Protein AF-0000000081273847 (afdb_homodimer)

pLDDT: mean 93.39, std 6.68, range [54.5, 98.75]

Nearest PDB structures (foldseek):
  1np6-assembly1_B  TM=8.635E-01  e=1.707E-15  Escherichia coli
  1xjc-assembly1_A  TM=8.299E-01  e=1.969E-10  Geobacillus stearothermophilus
  4nkr-assembly2_E  TM=8.227E-01  e=6.991E-10  Bacillus spizizenii str. W23
  4oyh-assembly2_E  TM=8.429E-01  e=3.629E-09  Bacillus spizizenii str. W23
  3uxm-assembly5_B-2  TM=4.288E-01  e=1.229E-03  Pseudomonas aeruginosa PAO1

Secondary structure (DSSP, 8-state):
--EEEEEEE-TTSSHHHHHHHHHHHHHHTT--EEEEEE-SS----SPTTSHHHHHHHTT-SEEEEE-SSEEEEEEE--TT-PPPHHHHHTTSPTT--EEEEE--TTS-S-EEEEE-GGG-PPPSTTTSS-EEEEEES-HHHHTTTSPTT-EEEETT-HHHHHHHHHHHHT-----/--EEEEEEE-TTSSHHHHHHHHHHHHHHTT--EEEEEE-SS----SPTTSHHHHHHHTT-SEEEEE-SSEEEEEEE--TT-PPPHHHHHTTSPTT--EEEEE--TTS-S-EEEEE-GGG-PPPSTTTSS-EEEEEES-HHHHTTTSPTT-EEEETT-HHHHHHHHHHHHT-----

Solvent-accessible surface area (backbone atoms only — not comparable to full-atom values): 19236 Å² total; per-residue (Å²): 130,62,32,67,42,31,43,39,64,58,90,87,48,47,54,67,60,52,49,27,52,44,38,33,53,42,37,73,58,72,42,41,33,28,37,36,37,48,39,88,55,77,79,74,66,67,53,89,82,38,70,69,36,44,36,42,73,32,55,29,40,30,39,35,43,34,29,45,44,39,36,36,38,40,37,59,36,59,80,89,50,61,81,49,69,71,60,56,60,69,70,54,66,92,70,47,43,33,36,42,31,36,47,67,63,77,43,67,60,49,20,34,30,30,45,45,73,90,74,71,59,80,79,56,65,90,78,35,53,30,56,48,30,37,30,15,84,50,42,78,72,42,64,76,69,51,62,91,87,45,43,73,31,51,53,87,37,58,67,58,52,45,52,48,52,30,64,73,60,64,51,74,81,65,130,130,63,32,68,42,31,43,39,64,57,90,89,48,47,53,67,60,51,50,27,52,46,39,33,54,41,38,73,56,72,41,42,32,30,38,36,37,48,38,88,56,76,80,75,66,66,52,88,82,37,69,70,37,44,36,42,73,32,54,29,38,30,40,33,43,34,30,43,43,36,36,37,39,38,36,59,35,59,78,90,50,60,80,50,68,72,60,56,60,69,69,53,65,91,71,46,43,34,36,42,32,35,48,68,63,78,42,66,61,48,21,34,32,29,46,45,73,89,74,72,60,80,79,57,66,89,78,35,53,31,57,49,30,36,30,16,85,51,42,78,69,43,63,78,69,51,62,90,87,47,45,72,33,51,54,86,38,58,66,58,52,45,51,48,52,30,64,73,59,64,48,74,82,66,131

InterPro domains:
  IPR004435 Molybdopterin-guanine dinucleotide biosynthesis protein B (MobB) domain [PF03205] (4-137)
  IPR004435 Molybdopterin-guanine dinucleotide biosynthesis protein B (MobB) domain [TIGR00176] (4-166)
  IPR027417 P-loop containing nucleoside triphosphate hydrolase [G3DSA:3.40.50.300] (1-170)
  IPR027417 P-loop containing nucleoside triphosphate hydrolase [SSF52540] (4-163)
  IPR052539 Molybdopterin-guanine dinucleotide biosynthesis adapter [PTHR40072] (3-166)

Foldseek 3Di:
DAFEEEEEEDPPLCRVVLVVLLCVVCVVLVAAEAEAEDDPDDDDPDDPPDPQNVCVVVPDQWDWDDDPVDIDIDGDDDPVDDDDPVRVVVPDDDRHRYYYYYDPQADAAAYEYRDEVVVVDDGCPVPHHRHQEYAYCCQVVCVVVDDPRRHYHHNVCSVVVNVVSCVVRVPDRRD/DAFEEEEEEDPPLCRVVLVVLLCVVCVVQVAAEAEAEDDPDDDDPDDPPDPQNVCVVVPDQWDWDDDPVDIDIDGDDDPVDDDDPVRVVVPDDDRHRYYYYYDPQADAAAYEYRDEVVVVDDGCPVPHHRHQEYAYCCQVVCVVVDDPRRHYHHNVCSVVVNVVSCVVRVPDRRD

Structure (mmCIF, N/CA/C/O backbone):
data_AF-0000000081273847-model_v1
#
loop_
_entity.id
_entity.type
_entity.pdbx_description
1 polymer 'Bifunctional molybdopterin-guanine dinucleotide biosynthesis adaptor protein MobB/molybdopterin molybdotransferase MoeA'
#
loop_
_atom_site.group_PDB
_atom_site.id
_atom_site.type_symbol
_atom_site.label_atom_id
_atom_site.label_alt_id
_atom_site.label_comp_id
_atom_site.label_asym_id
_atom_site.label_entity_id
_atom_site.label_seq_id
_atom_site.pdbx_PDB_ins_code
_atom_site.Cartn_x
_atom_site.Cartn_y
_atom_site.Cartn_z
_atom_site.occupancy
_atom_site.B_iso_or_equiv
_atom_site.auth_seq_id
_atom_site.auth_comp_id
_atom_site.auth_asym_id
_atom_site.auth_atom_id
_atom_site.pdbx_PDB_model_num
ATOM 1 N N . MET A 1 1 ? -8.477 19.109 -9.211 1 74.69 1 MET A N 1
ATOM 2 C CA . MET A 1 1 ? -7.07 19.078 -8.812 1 74.69 1 MET A CA 1
ATOM 3 C C . MET A 1 1 ? -6.934 18.766 -7.328 1 74.69 1 MET A C 1
ATOM 5 O O . MET A 1 1 ? -7.707 19.266 -6.508 1 74.69 1 MET A O 1
ATOM 9 N N . THR A 1 2 ? -6.152 17.734 -6.883 1 90.81 2 THR A N 1
ATOM 10 C CA . THR A 1 2 ? -5.988 17.297 -5.5 1 90.81 2 THR A CA 1
ATOM 11 C C . THR A 1 2 ? -5.16 18.297 -4.707 1 90.81 2 THR A C 1
ATOM 13 O O . THR A 1 2 ? -4.078 18.703 -5.145 1 90.81 2 THR A O 1
ATOM 16 N N . ALA A 1 3 ? -5.758 18.891 -3.711 1 95 3 ALA A N 1
ATOM 17 C CA . ALA A 1 3 ? -5.043 19.828 -2.859 1 95 3 ALA A CA 1
ATOM 18 C C . ALA A 1 3 ? -4.023 19.109 -1.98 1 95 3 ALA A C 1
ATOM 20 O O . ALA A 1 3 ? -4.266 18 -1.522 1 95 3 ALA A O 1
ATOM 21 N N . VAL A 1 4 ? -2.861 19.797 -1.768 1 96.56 4 VAL A N 1
ATOM 22 C CA . VAL A 1 4 ? -1.832 19.234 -0.901 1 96.56 4 VAL A CA 1
ATOM 23 C C . VAL A 1 4 ? -1.517 20.203 0.23 1 96.56 4 VAL A C 1
ATOM 25 O O . VAL A 1 4 ? -1.29 21.391 -0.013 1 96.56 4 VAL A O 1
ATOM 28 N N . VAL A 1 5 ? -1.551 19.734 1.415 1 97.19 5 VAL A N 1
ATOM 29 C CA . VAL A 1 5 ? -1.174 20.547 2.572 1 97.19 5 VAL A CA 1
ATOM 30 C C . VAL A 1 5 ? -0.244 19.734 3.479 1 97.19 5 VAL A C 1
ATOM 32 O O . VAL A 1 5 ? -0.488 18.562 3.74 1 97.19 5 VAL A O 1
ATOM 35 N N . GLY A 1 6 ? 0.769 20.344 3.908 1 97.69 6 GLY A N 1
ATOM 36 C CA . GLY A 1 6 ? 1.726 19.703 4.789 1 97.69 6 GLY A CA 1
ATOM 37 C C . GLY A 1 6 ? 1.521 20.047 6.25 1 97.69 6 GLY A C 1
ATOM 38 O O . GLY A 1 6 ? 1.015 21.125 6.574 1 97.69 6 GLY A O 1
ATOM 39 N N . VAL A 1 7 ? 1.852 19.156 7.125 1 98.19 7 VAL A N 1
ATOM 40 C CA . VAL A 1 7 ? 1.992 19.375 8.562 1 98.19 7 VAL A CA 1
ATOM 41 C C . VAL A 1 7 ? 3.404 19 9.008 1 98.19 7 VAL A C 1
ATOM 43 O O . VAL A 1 7 ? 3.883 17.906 8.727 1 98.19 7 VAL A O 1
ATOM 46 N N . THR A 1 8 ? 4.082 19.891 9.609 1 97.56 8 THR A N 1
ATOM 47 C CA . THR A 1 8 ? 5.445 19.672 10.078 1 97.56 8 THR A CA 1
ATOM 48 C C . THR A 1 8 ? 5.594 20.078 11.539 1 97.56 8 THR A C 1
ATOM 50 O O . THR A 1 8 ? 4.652 20.609 12.141 1 97.56 8 THR A O 1
ATOM 53 N N . GLY A 1 9 ? 6.727 19.766 12.094 1 96.94 9 GLY A N 1
ATOM 54 C CA . GLY A 1 9 ? 6.996 20.031 13.5 1 96.94 9 GLY A CA 1
ATOM 55 C C . GLY A 1 9 ? 7.926 19.016 14.125 1 96.94 9 GLY A C 1
ATOM 56 O O . GLY A 1 9 ? 8.312 18.031 13.484 1 96.94 9 GLY A O 1
ATOM 57 N N . THR A 1 10 ? 8.297 19.25 15.352 1 95 10 THR A N 1
ATOM 58 C CA . THR A 1 10 ? 9.211 18.359 16.047 1 95 10 THR A CA 1
ATOM 59 C C . THR A 1 10 ? 8.453 17.219 16.719 1 95 10 THR A C 1
ATOM 61 O O . THR A 1 10 ? 7.227 17.281 16.844 1 95 10 THR A O 1
ATOM 64 N N . SER A 1 11 ? 9.219 16.172 17.031 1 92.75 11 SER A N 1
ATOM 65 C CA . SER A 1 11 ? 8.625 15.008 17.688 1 92.75 11 SER A CA 1
ATOM 66 C C . SER A 1 11 ? 7.855 15.414 18.938 1 92.75 11 SER A C 1
ATOM 68 O O . SER A 1 11 ? 8.32 16.25 19.719 1 92.75 11 SER A O 1
ATOM 70 N N . GLY A 1 12 ? 6.707 14.898 19.062 1 93.94 12 GLY A N 1
ATOM 71 C CA . GLY A 1 12 ? 5.934 15.125 20.281 1 93.94 12 GLY A CA 1
ATOM 72 C C . GLY A 1 12 ? 5.121 16.406 20.234 1 93.94 12 GLY A C 1
ATOM 73 O O . GLY A 1 12 ? 4.422 16.734 21.188 1 93.94 12 GLY A O 1
ATOM 74 N N . SER A 1 13 ? 5.203 17.141 19.203 1 96.88 13 SER A N 1
ATOM 75 C CA . SER A 1 13 ? 4.551 18.438 19.125 1 96.88 13 SER A CA 1
ATOM 76 C C . SER A 1 13 ? 3.045 18.297 18.922 1 96.88 13 SER A C 1
ATOM 78 O O . SER A 1 13 ? 2.291 19.25 19.109 1 96.88 13 SER A O 1
ATOM 80 N N . GLY A 1 14 ? 2.619 17.109 18.5 1 96.31 14 GLY A N 1
ATOM 81 C CA . GLY A 1 14 ? 1.194 16.891 18.297 1 96.31 14 GLY A CA 1
ATOM 82 C C . GLY A 1 14 ? 0.788 16.859 16.844 1 96.31 14 GLY A C 1
ATOM 83 O O . GLY A 1 14 ? -0.381 17.078 16.516 1 96.31 14 GLY A O 1
ATOM 84 N N . LYS A 1 15 ? 1.693 16.625 15.914 1 97.5 15 LYS A N 1
ATOM 85 C CA . LYS A 1 15 ? 1.43 16.609 14.477 1 97.5 15 LYS A CA 1
ATOM 86 C C . LYS A 1 15 ? 0.363 15.578 14.125 1 97.5 15 LYS A C 1
ATOM 88 O O . LYS A 1 15 ? -0.634 15.898 13.477 1 97.5 15 LYS A O 1
ATOM 93 N N . THR A 1 16 ? 0.594 14.383 14.586 1 96.38 16 THR A N 1
ATOM 94 C CA . THR A 1 16 ? -0.313 13.289 14.25 1 96.38 16 THR A CA 1
ATOM 95 C C . THR A 1 16 ? -1.722 13.578 14.758 1 96.38 16 THR A C 1
ATOM 97 O O . THR A 1 16 ? -2.705 13.328 14.062 1 96.38 16 THR A O 1
ATOM 100 N N . THR A 1 17 ? -1.795 14.133 15.977 1 97.44 17 THR A N 1
ATOM 101 C CA . THR A 1 17 ? -3.094 14.5 16.531 1 97.44 17 THR A CA 1
ATOM 102 C C . THR A 1 17 ? -3.795 15.516 15.633 1 97.44 17 THR A C 1
ATOM 104 O O . THR A 1 17 ? -4.98 15.367 15.328 1 97.44 17 THR A O 1
ATOM 107 N N . LEU A 1 18 ? -3.088 16.516 15.266 1 98.62 18 LEU A N 1
ATOM 108 C CA . LEU A 1 18 ? -3.676 17.531 14.398 1 98.62 18 LEU A CA 1
ATOM 109 C C . LEU A 1 18 ? -4.109 16.922 13.07 1 98.62 18 LEU A C 1
ATOM 111 O O . LEU A 1 18 ? -5.195 17.219 12.57 1 98.62 18 LEU A O 1
ATOM 115 N N . ILE A 1 19 ? -3.271 16.062 12.484 1 98.56 19 ILE A N 1
ATOM 116 C CA . ILE A 1 19 ? -3.562 15.43 11.203 1 98.56 19 ILE A CA 1
ATOM 117 C C . ILE A 1 19 ? -4.844 14.602 11.312 1 98.56 19 ILE A C 1
ATOM 119 O O . ILE A 1 19 ? -5.73 14.703 10.461 1 98.56 19 ILE A O 1
ATOM 123 N N . GLU A 1 20 ? -4.969 13.859 12.344 1 98.25 20 GLU A N 1
ATOM 124 C CA . GLU A 1 20 ? -6.176 13.078 12.586 1 98.25 20 GLU A CA 1
ATOM 125 C C . GLU A 1 20 ? -7.414 13.969 12.633 1 98.25 20 GLU A C 1
ATOM 127 O O . GLU A 1 20 ? -8.438 13.641 12.039 1 98.25 20 GLU A O 1
ATOM 132 N N . GLN A 1 21 ? -7.273 14.969 13.344 1 98.69 21 GLN A N 1
ATOM 133 C CA . GLN A 1 21 ? -8.398 15.883 13.508 1 98.69 21 GLN A CA 1
ATOM 134 C C . GLN A 1 21 ? -8.766 16.547 12.188 1 98.69 21 GLN A C 1
ATOM 136 O O . GLN A 1 21 ? -9.945 16.703 11.875 1 98.69 21 GLN A O 1
ATOM 141 N N . LEU A 1 22 ? -7.793 16.938 11.445 1 98.62 22 LEU A N 1
ATOM 142 C CA . LEU A 1 22 ? -8.039 17.547 10.148 1 98.62 22 LEU A CA 1
ATOM 143 C C . LEU A 1 22 ? -8.711 16.562 9.195 1 98.62 22 LEU A C 1
ATOM 145 O O . LEU A 1 22 ? -9.641 16.906 8.477 1 98.62 22 LEU A O 1
ATOM 149 N N . ILE A 1 23 ? -8.211 15.305 9.18 1 98.62 23 ILE A N 1
ATOM 150 C CA . ILE A 1 23 ? -8.836 14.273 8.352 1 98.62 23 ILE A CA 1
ATOM 151 C C . ILE A 1 23 ? -10.32 14.18 8.68 1 98.62 23 ILE A C 1
ATOM 153 O O . ILE A 1 23 ? -11.164 14.203 7.777 1 98.62 23 ILE A O 1
ATOM 157 N N . ALA A 1 24 ? -10.602 14.141 9.945 1 98.44 24 ALA A N 1
ATOM 158 C CA . ALA A 1 24 ? -11.992 14.016 10.383 1 98.44 24 ALA A CA 1
ATOM 159 C C . ALA A 1 24 ? -12.836 15.18 9.875 1 98.44 24 ALA A C 1
ATOM 161 O O . ALA A 1 24 ? -13.984 15 9.461 1 98.44 24 ALA A O 1
ATOM 162 N N . CYS A 1 25 ? -12.32 16.359 9.953 1 98.25 25 CYS A N 1
ATOM 163 C CA . CYS A 1 25 ? -13.023 17.531 9.469 1 98.25 25 CYS A CA 1
ATOM 164 C C . CYS A 1 25 ? -13.32 17.422 7.98 1 98.25 25 CYS A C 1
ATOM 166 O O . CYS A 1 25 ? -14.453 17.641 7.551 1 98.25 25 CYS A O 1
ATOM 168 N N . PHE A 1 26 ? -12.305 17.062 7.188 1 97.75 26 PHE A N 1
ATOM 169 C CA . PHE A 1 26 ? -12.477 16.922 5.746 1 97.75 26 PHE A CA 1
ATOM 170 C C . PHE A 1 26 ? -13.523 15.852 5.426 1 97.75 26 PHE A C 1
ATOM 172 O O . PHE A 1 26 ? -14.383 16.062 4.562 1 97.75 26 PHE A O 1
ATOM 179 N N . VAL A 1 27 ? -13.414 14.742 6.113 1 97.44 27 VAL A N 1
ATOM 180 C CA . VAL A 1 27 ? -14.336 13.641 5.883 1 97.44 27 VAL A CA 1
ATOM 181 C C . VAL A 1 27 ? -15.758 14.07 6.23 1 97.44 27 VAL A C 1
ATOM 183 O O . VAL A 1 27 ? -16.703 13.781 5.484 1 97.44 27 VAL A O 1
ATOM 186 N N . ARG A 1 28 ? -15.875 14.75 7.359 1 96.88 28 ARG A N 1
ATOM 187 C CA . ARG A 1 28 ? -17.172 15.281 7.766 1 96.88 28 ARG A CA 1
ATOM 188 C C . ARG A 1 28 ? -17.781 16.156 6.668 1 96.88 28 ARG A C 1
ATOM 190 O O . ARG A 1 28 ? -19 16.141 6.449 1 96.88 28 ARG A O 1
ATOM 197 N N . ASP A 1 29 ? -17 16.812 6.004 1 96.06 29 ASP A N 1
ATOM 198 C CA . ASP A 1 29 ? -17.438 17.734 4.953 1 96.06 29 ASP A CA 1
ATOM 199 C C . ASP A 1 29 ? -17.562 17 3.615 1 96.06 29 ASP A C 1
ATOM 201 O O . ASP A 1 29 ? -17.672 17.641 2.564 1 96.06 29 ASP A O 1
ATOM 205 N N . GLY A 1 30 ? -17.406 15.695 3.557 1 95.12 30 GLY A N 1
ATOM 206 C CA . GLY A 1 30 ? -17.672 14.867 2.387 1 95.12 30 GLY A CA 1
ATOM 207 C C . GLY A 1 30 ? -16.484 14.758 1.453 1 95.12 30 GLY A C 1
ATOM 208 O O . GLY A 1 30 ? -16.641 14.469 0.266 1 95.12 30 GLY A O 1
ATOM 209 N N . ARG A 1 31 ? -15.312 15.086 1.998 1 96.12 31 ARG A N 1
ATOM 210 C CA . ARG A 1 31 ? -14.125 15.047 1.155 1 96.12 31 ARG A CA 1
ATOM 211 C C . ARG A 1 31 ? -13.383 13.719 1.316 1 96.12 31 ARG A C 1
ATOM 213 O O . ARG A 1 31 ? -13.344 13.156 2.41 1 96.12 31 ARG A O 1
ATOM 220 N N . ARG A 1 32 ? -12.852 13.258 0.223 1 96.38 32 ARG A N 1
ATOM 221 C CA . ARG A 1 32 ? -11.992 12.086 0.249 1 96.38 32 ARG A CA 1
ATOM 222 C C . ARG A 1 32 ? -10.547 12.469 0.527 1 96.38 32 ARG A C 1
ATOM 224 O O . ARG A 1 32 ? -9.945 13.234 -0.232 1 96.38 32 ARG A O 1
ATOM 231 N N . VAL A 1 33 ? -9.945 11.93 1.581 1 98.12 33 VAL A N 1
ATOM 232 C CA . VAL A 1 33 ? -8.664 12.406 2.096 1 98.12 33 VAL A CA 1
ATOM 233 C C . VAL A 1 33 ? -7.625 11.289 1.991 1 98.12 33 VAL A C 1
ATOM 235 O O . VAL A 1 33 ? -7.918 10.133 2.291 1 98.12 33 VAL A O 1
ATOM 238 N N . ALA A 1 34 ? -6.457 11.609 1.549 1 98.69 34 ALA A N 1
ATOM 239 C CA . ALA A 1 34 ? -5.27 10.773 1.707 1 98.69 34 ALA A CA 1
ATOM 240 C C . ALA A 1 34 ? -4.281 11.406 2.684 1 98.69 34 ALA A C 1
ATOM 242 O O . ALA A 1 34 ? -4.203 12.633 2.791 1 98.69 34 ALA A O 1
ATOM 243 N N . ALA A 1 35 ? -3.6 10.594 3.389 1 98.56 35 ALA A N 1
ATOM 244 C CA . ALA A 1 35 ? -2.521 11.039 4.266 1 98.56 35 ALA A CA 1
ATOM 245 C C . ALA A 1 35 ? -1.2 10.367 3.898 1 98.56 35 ALA A C 1
ATOM 247 O O . ALA A 1 35 ? -1.165 9.172 3.596 1 98.56 35 ALA A O 1
ATOM 248 N N . VAL A 1 36 ? -0.163 11.125 3.881 1 97.81 36 VAL A N 1
ATOM 249 C CA . VAL A 1 36 ? 1.18 10.641 3.576 1 97.81 36 VAL A CA 1
ATOM 250 C C . VAL A 1 36 ? 2.115 10.938 4.746 1 97.81 36 VAL A C 1
ATOM 252 O O . VAL A 1 36 ? 2.125 12.055 5.273 1 97.81 36 VAL A O 1
ATOM 255 N N . LYS A 1 37 ? 2.797 9.977 5.164 1 96.56 37 LYS A N 1
ATOM 256 C CA . LYS A 1 37 ? 3.84 10.195 6.164 1 96.56 37 LYS A CA 1
ATOM 257 C C . LYS A 1 37 ? 5.195 9.711 5.656 1 96.56 37 LYS A C 1
ATOM 259 O O . LYS A 1 37 ? 5.367 8.523 5.375 1 96.56 37 LYS A O 1
ATOM 264 N N . HIS A 1 38 ? 6.023 10.586 5.531 1 94.94 38 HIS A N 1
ATOM 265 C CA . HIS A 1 38 ? 7.41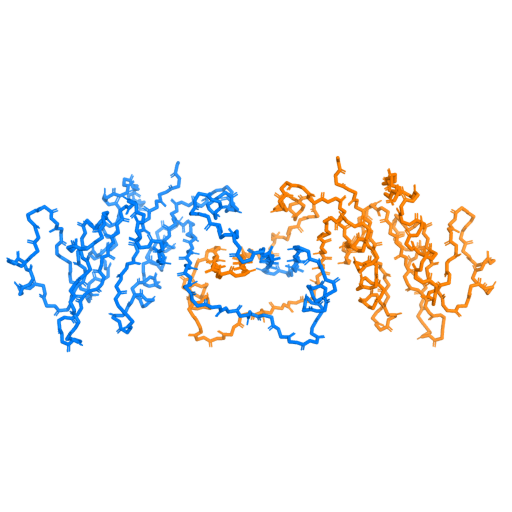4 10.281 5.219 1 94.94 38 HIS A CA 1
ATOM 266 C C . HIS A 1 38 ? 8.258 10.211 6.488 1 94.94 38 HIS A C 1
ATOM 268 O O . HIS A 1 38 ? 8.391 11.203 7.207 1 94.94 38 HIS A O 1
ATOM 274 N N . ALA A 1 39 ? 8.805 9 6.719 1 88.12 39 ALA A N 1
ATOM 275 C CA . ALA A 1 39 ? 9.617 8.789 7.91 1 88.12 39 ALA A CA 1
ATOM 276 C C . ALA A 1 39 ? 11.086 8.609 7.539 1 88.12 39 ALA A C 1
ATOM 278 O O . ALA A 1 39 ? 11.414 7.879 6.602 1 88.12 39 ALA A O 1
ATOM 279 N N . HIS A 1 40 ? 11.914 9.367 8.172 1 79.56 40 HIS A N 1
ATOM 280 C CA . HIS A 1 40 ? 13.344 9.242 7.93 1 79.56 40 HIS A CA 1
ATOM 281 C C . HIS A 1 40 ? 13.883 7.926 8.477 1 79.56 40 HIS A C 1
ATOM 283 O O . HIS A 1 40 ? 14.898 7.41 7.988 1 79.56 40 HIS A O 1
ATOM 289 N N . HIS A 1 41 ? 13.094 7.441 9.438 1 79.31 41 HIS A N 1
ATOM 290 C CA . HIS A 1 41 ? 13.523 6.164 9.992 1 79.31 41 HIS A CA 1
ATOM 291 C C . HIS A 1 41 ? 12.797 5.004 9.328 1 79.31 41 HIS A C 1
ATOM 293 O O . HIS A 1 41 ? 11.734 5.188 8.727 1 79.31 41 HIS A O 1
ATOM 299 N N . GLY A 1 42 ? 13.383 3.871 9.289 1 76.94 42 GLY A N 1
ATOM 300 C CA . GLY A 1 42 ? 12.797 2.68 8.695 1 76.94 42 GLY A CA 1
ATOM 301 C C . GLY A 1 42 ? 11.602 2.16 9.469 1 76.94 42 GLY A C 1
ATOM 302 O O . GLY A 1 42 ? 11.406 2.502 10.633 1 76.94 42 GLY A O 1
ATOM 303 N N . PHE A 1 43 ? 10.656 1.526 8.836 1 81.62 43 PHE A N 1
ATOM 304 C CA . PHE A 1 43 ? 9.508 0.849 9.414 1 81.62 43 PHE A CA 1
ATOM 305 C C . PHE A 1 43 ? 9.195 -0.438 8.656 1 81.62 43 PHE A C 1
ATOM 307 O O . PHE A 1 43 ? 9.711 -0.659 7.559 1 81.62 43 PHE A O 1
ATOM 314 N N . ASP A 1 44 ? 8.547 -1.374 9.414 1 84.06 44 ASP A N 1
ATOM 315 C CA . ASP A 1 44 ? 7.98 -2.547 8.758 1 84.06 44 ASP A CA 1
ATOM 316 C C . ASP A 1 44 ? 6.605 -2.887 9.32 1 84.06 44 ASP A C 1
ATOM 318 O O . ASP A 1 44 ? 6.477 -3.195 10.508 1 84.06 44 ASP A O 1
ATOM 322 N N . LEU A 1 45 ? 5.602 -2.791 8.477 1 86.44 45 LEU A N 1
ATOM 323 C CA . LEU A 1 45 ? 4.238 -3.086 8.898 1 86.44 45 LEU A CA 1
ATOM 324 C C . LEU A 1 45 ? 3.971 -4.586 8.867 1 86.44 45 LEU A C 1
ATOM 326 O O . LEU A 1 45 ? 3.004 -5.062 9.461 1 86.44 45 LEU A O 1
ATOM 330 N N . ASP A 1 46 ? 4.801 -5.242 8.148 1 86.5 46 ASP A N 1
ATOM 331 C CA . ASP A 1 46 ? 4.598 -6.676 7.945 1 86.5 46 ASP A CA 1
ATOM 332 C C . ASP A 1 46 ? 5.184 -7.484 9.102 1 86.5 46 ASP A C 1
ATOM 334 O O . ASP A 1 46 ? 6.066 -7.004 9.82 1 86.5 46 ASP A O 1
ATOM 338 N N . THR A 1 47 ? 4.594 -8.594 9.352 1 84.75 47 THR A N 1
ATOM 339 C CA . THR A 1 47 ? 5.047 -9.523 10.383 1 84.75 47 THR A CA 1
ATOM 340 C C . THR A 1 47 ? 5.793 -10.695 9.766 1 84.75 47 THR A C 1
ATOM 342 O O . THR A 1 47 ? 5.285 -11.352 8.852 1 84.75 47 THR A O 1
ATOM 345 N N . PRO A 1 48 ? 6.957 -11.016 10.305 1 84.81 48 PRO A N 1
ATOM 346 C CA . PRO A 1 48 ? 7.703 -12.164 9.781 1 84.81 48 PRO A CA 1
ATOM 347 C C . PRO A 1 48 ? 6.883 -13.453 9.789 1 84.81 48 PRO A C 1
ATOM 349 O O . PRO A 1 48 ? 6.164 -13.727 10.758 1 84.81 48 PRO A O 1
ATOM 352 N N . GLY A 1 49 ? 6.969 -14.195 8.688 1 84.31 49 GLY A N 1
ATOM 353 C CA . GLY A 1 49 ? 6.281 -15.477 8.602 1 84.31 49 GLY A CA 1
ATOM 354 C C . GLY A 1 49 ? 4.957 -15.398 7.863 1 84.31 49 GLY A C 1
ATOM 355 O O . GLY A 1 49 ? 4.441 -16.406 7.391 1 84.31 49 GLY A O 1
ATOM 356 N N . LYS A 1 50 ? 4.375 -14.211 7.77 1 89.06 50 LYS A N 1
ATOM 357 C CA . LYS A 1 50 ? 3.145 -14.047 7 1 89.06 50 LYS A CA 1
ATOM 358 C C . LYS A 1 50 ? 3.418 -14.141 5.5 1 89.06 50 LYS A C 1
ATOM 360 O O . LYS A 1 50 ? 4.566 -14.031 5.066 1 89.06 50 LYS A O 1
ATOM 365 N N . ASP A 1 51 ? 2.436 -14.398 4.77 1 92.38 51 ASP A N 1
ATOM 366 C CA . ASP A 1 51 ? 2.582 -14.602 3.332 1 92.38 51 ASP A CA 1
ATOM 367 C C . ASP A 1 51 ? 3.256 -13.398 2.674 1 92.3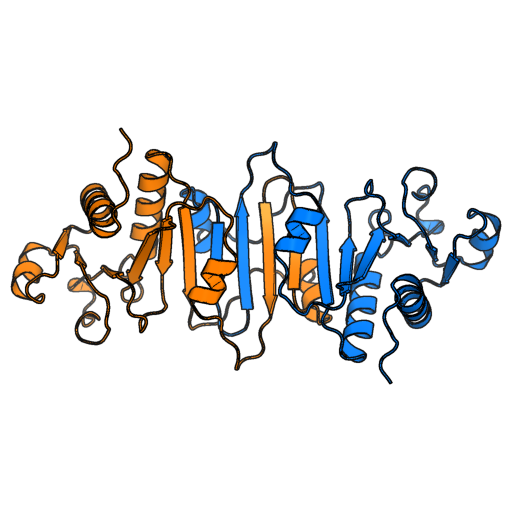8 51 ASP A C 1
ATOM 369 O O . ASP A 1 51 ? 4.199 -13.555 1.899 1 92.38 51 ASP A O 1
ATOM 373 N N . SER A 1 52 ? 2.773 -12.18 3.037 1 94.5 52 SER A N 1
ATOM 374 C CA . SER A 1 52 ? 3.33 -10.977 2.432 1 94.5 52 SER A CA 1
ATOM 375 C C . SER A 1 52 ? 4.809 -10.82 2.766 1 94.5 52 SER A C 1
ATOM 377 O O . SER A 1 52 ? 5.613 -10.453 1.905 1 94.5 52 SER A O 1
ATOM 379 N N . TYR A 1 53 ? 5.176 -11.141 3.988 1 94.25 53 TYR A N 1
ATOM 380 C CA . TYR A 1 53 ? 6.574 -11.078 4.398 1 94.25 53 TYR A CA 1
ATOM 381 C C . TYR A 1 53 ? 7.418 -12.062 3.598 1 94.25 53 TYR A C 1
ATOM 383 O O . TYR A 1 53 ? 8.484 -11.711 3.094 1 94.25 53 TYR A O 1
ATOM 391 N N . ARG A 1 54 ? 6.941 -13.234 3.49 1 95.88 54 ARG A N 1
ATOM 392 C CA . ARG A 1 54 ? 7.656 -14.289 2.775 1 95.88 54 ARG A CA 1
ATOM 393 C C . ARG A 1 54 ? 7.859 -13.914 1.311 1 95.88 54 ARG A C 1
ATOM 395 O O . ARG A 1 54 ? 8.93 -14.141 0.75 1 95.88 54 ARG A O 1
ATOM 402 N N . MET A 1 55 ? 6.875 -13.344 0.736 1 97.44 55 MET A N 1
ATOM 403 C CA . MET A 1 55 ? 6.945 -12.945 -0.668 1 97.44 55 MET A CA 1
ATOM 404 C C . MET A 1 55 ? 7.969 -11.836 -0.868 1 97.44 55 MET A C 1
ATOM 406 O O . MET A 1 55 ? 8.734 -11.859 -1.83 1 97.44 55 MET A O 1
ATOM 410 N N . ARG A 1 56 ? 8.008 -10.906 0.051 1 96.19 56 ARG A N 1
ATOM 411 C CA . ARG A 1 56 ? 8.992 -9.836 0 1 96.19 56 ARG A CA 1
ATOM 412 C C . ARG A 1 56 ? 10.406 -10.375 0.218 1 96.19 56 ARG A C 1
ATOM 414 O O . ARG A 1 56 ? 11.336 -10 -0.5 1 96.19 56 ARG A O 1
ATOM 421 N N . ALA A 1 57 ? 10.508 -11.25 1.176 1 95.62 57 ALA A N 1
ATOM 422 C CA . ALA A 1 57 ? 11.805 -11.836 1.515 1 95.62 57 ALA A CA 1
ATOM 423 C C . ALA A 1 57 ? 12.359 -12.648 0.348 1 95.62 57 ALA A C 1
ATOM 425 O O . ALA A 1 57 ? 13.578 -12.727 0.166 1 95.62 57 ALA A O 1
ATOM 426 N N . ALA A 1 58 ? 11.453 -13.227 -0.406 1 97.38 58 ALA A N 1
ATOM 427 C CA . ALA A 1 58 ? 11.852 -14.016 -1.566 1 97.38 58 ALA A CA 1
ATOM 428 C C . ALA A 1 58 ? 12.352 -13.117 -2.693 1 97.38 58 ALA A C 1
ATOM 430 O O . ALA A 1 58 ? 12.883 -13.609 -3.697 1 97.38 58 ALA A O 1
ATOM 431 N N . GLY A 1 59 ? 12.156 -11.805 -2.566 1 97.06 59 GLY A N 1
ATOM 432 C CA . GLY A 1 59 ? 12.688 -10.859 -3.535 1 97.06 59 GLY A CA 1
ATOM 433 C C . GLY A 1 59 ? 11.602 -10.133 -4.312 1 97.06 59 GLY A C 1
ATOM 434 O O . GLY A 1 59 ? 11.898 -9.398 -5.258 1 97.06 59 GLY A O 1
ATOM 435 N N . GLY A 1 60 ? 10.352 -10.367 -3.934 1 97.44 60 GLY A N 1
ATOM 436 C CA . GLY A 1 60 ? 9.281 -9.617 -4.582 1 97.44 60 GLY A CA 1
ATOM 437 C C . GLY A 1 60 ? 9.414 -8.117 -4.422 1 97.44 60 GLY A C 1
ATOM 438 O O . GLY A 1 60 ? 9.438 -7.609 -3.299 1 97.44 60 GLY A O 1
ATOM 439 N N . ALA A 1 61 ? 9.453 -7.398 -5.512 1 97.19 61 ALA A N 1
ATOM 440 C CA . ALA A 1 61 ? 9.641 -5.953 -5.492 1 97.19 61 ALA A CA 1
ATOM 441 C C . ALA A 1 61 ? 8.391 -5.238 -4.988 1 97.19 61 ALA A C 1
ATOM 443 O O . ALA A 1 61 ? 8.477 -4.188 -4.352 1 97.19 61 ALA A O 1
ATOM 444 N N . GLU A 1 62 ? 7.242 -5.758 -5.34 1 98.06 62 GLU A N 1
ATOM 445 C CA . GLU A 1 62 ? 5.957 -5.219 -4.906 1 98.06 62 GLU A CA 1
ATOM 446 C C . GLU A 1 62 ? 4.996 -6.336 -4.5 1 98.06 62 GLU A C 1
ATOM 448 O O . GLU A 1 62 ? 4.887 -7.348 -5.199 1 98.06 62 GLU A O 1
ATOM 453 N N . VAL A 1 63 ? 4.402 -6.184 -3.354 1 97.75 63 VAL A N 1
ATOM 454 C CA . VAL A 1 63 ? 3.422 -7.141 -2.85 1 97.75 63 VAL A CA 1
ATOM 455 C C . VAL A 1 63 ? 2.105 -6.426 -2.553 1 97.75 63 VAL A C 1
ATOM 457 O O . VAL A 1 63 ? 2.09 -5.395 -1.881 1 97.75 63 VAL A O 1
ATOM 460 N N . VAL A 1 64 ? 1.047 -6.945 -3.09 1 97.5 64 VAL A N 1
ATOM 461 C CA . VAL A 1 64 ? -0.271 -6.359 -2.877 1 97.5 64 VAL A CA 1
ATOM 462 C C . VAL A 1 64 ? -1.185 -7.371 -2.189 1 97.5 64 VAL A C 1
ATOM 464 O O . VAL A 1 64 ? -1.396 -8.469 -2.697 1 97.5 64 VAL A O 1
ATOM 467 N N . LEU A 1 65 ? -1.646 -7.043 -1.065 1 96.06 65 LEU A N 1
ATOM 468 C CA . LEU A 1 65 ? -2.684 -7.801 -0.377 1 96.06 65 LEU A CA 1
ATOM 469 C C . LEU A 1 65 ? -4.051 -7.164 -0.583 1 96.06 65 LEU A C 1
ATOM 471 O O . LEU A 1 65 ? -4.219 -5.961 -0.372 1 96.06 65 LEU A O 1
ATOM 475 N N . VAL A 1 66 ? -4.922 -7.977 -1.053 1 94.94 66 VAL A N 1
ATOM 476 C CA . VAL A 1 66 ? -6.277 -7.496 -1.294 1 94.94 66 VAL A CA 1
ATOM 477 C C . VAL A 1 66 ? -7.258 -8.234 -0.387 1 94.94 66 VAL A C 1
ATOM 479 O O . VAL A 1 66 ? -7.332 -9.469 -0.416 1 94.94 66 VAL A O 1
ATOM 482 N N . GLY A 1 67 ? -7.957 -7.473 0.423 1 91.81 67 GLY A N 1
ATOM 483 C CA . GLY A 1 67 ? -9.023 -8.008 1.252 1 91.81 67 GLY A CA 1
ATOM 484 C C . GLY A 1 67 ? -10.391 -7.445 0.91 1 91.81 67 GLY A C 1
ATOM 485 O O . GLY A 1 67 ? -10.57 -6.84 -0.15 1 91.81 67 GLY A O 1
ATOM 486 N N . ASP A 1 68 ? -11.398 -7.762 1.8 1 86.56 68 ASP A N 1
ATOM 487 C CA . ASP A 1 68 ? -12.773 -7.332 1.558 1 86.56 68 ASP A CA 1
ATOM 488 C C . ASP A 1 68 ? -12.93 -5.828 1.79 1 86.56 68 ASP A C 1
ATOM 490 O O . ASP A 1 68 ? -13.797 -5.188 1.194 1 86.56 68 ASP A O 1
ATOM 494 N N . ARG A 1 69 ? -12.039 -5.219 2.668 1 88.5 69 ARG A N 1
ATOM 495 C CA . ARG A 1 69 ? -12.25 -3.818 3.027 1 88.5 69 ARG A CA 1
ATOM 496 C C . ARG A 1 69 ? -11 -2.986 2.762 1 88.5 69 ARG A C 1
ATOM 498 O O . ARG A 1 69 ? -11.031 -1.762 2.889 1 88.5 69 ARG A O 1
ATOM 505 N N . ARG A 1 70 ? -9.984 -3.766 2.387 1 92.38 70 ARG A N 1
ATOM 506 C CA . ARG A 1 70 ? -8.742 -3.01 2.332 1 92.38 70 ARG A CA 1
ATOM 507 C C . ARG A 1 70 ? -7.77 -3.623 1.327 1 92.38 70 ARG A C 1
ATOM 509 O O . ARG A 1 70 ? -7.77 -4.84 1.119 1 92.38 70 ARG A O 1
ATOM 516 N N . LEU A 1 71 ? -7.008 -2.838 0.749 1 95.19 71 LEU A N 1
ATOM 517 C CA . LEU A 1 71 ? -5.867 -3.191 -0.088 1 95.19 71 LEU A CA 1
ATOM 518 C C . LEU A 1 71 ? -4.578 -2.596 0.471 1 95.19 71 LEU A C 1
ATOM 520 O O . LEU A 1 71 ? -4.562 -1.445 0.911 1 95.19 71 LEU A O 1
ATOM 524 N N . VAL A 1 72 ? -3.531 -3.365 0.54 1 96.12 72 VAL A N 1
ATOM 525 C CA . VAL A 1 72 ? -2.227 -2.887 0.987 1 96.12 72 VAL A CA 1
ATOM 526 C C . VAL A 1 72 ? -1.179 -3.162 -0.09 1 96.12 72 VAL A C 1
ATOM 528 O O . VAL A 1 72 ? -1.024 -4.301 -0.538 1 96.12 72 VAL A O 1
ATOM 531 N N . LEU A 1 73 ? -0.526 -2.189 -0.51 1 97.5 73 LEU A N 1
ATOM 532 C CA . LEU A 1 73 ? 0.638 -2.312 -1.382 1 97.5 73 LEU A CA 1
ATOM 533 C C . LEU A 1 73 ? 1.927 -2.066 -0.606 1 97.5 73 LEU A C 1
ATOM 535 O O . LEU A 1 73 ? 2.047 -1.064 0.104 1 97.5 73 LEU A O 1
ATOM 539 N N . MET A 1 74 ? 2.859 -2.938 -0.752 1 96.88 74 MET A N 1
ATOM 540 C CA . MET A 1 74 ? 4.219 -2.766 -0.243 1 96.88 74 MET A CA 1
ATOM 541 C C . MET A 1 74 ? 5.23 -2.764 -1.384 1 96.88 74 MET A C 1
ATOM 543 O O . MET A 1 74 ? 5.324 -3.736 -2.135 1 96.88 74 MET A O 1
ATOM 547 N N . ARG A 1 75 ? 5.934 -1.731 -1.452 1 96.56 75 ARG A N 1
ATOM 548 C CA . ARG A 1 75 ? 6.957 -1.572 -2.479 1 96.56 75 ARG A CA 1
ATOM 549 C C . ARG A 1 75 ? 8.344 -1.436 -1.854 1 96.56 75 ARG A C 1
ATOM 551 O O . ARG A 1 75 ? 8.555 -0.597 -0.975 1 96.56 75 ARG A O 1
ATOM 558 N N . GLU A 1 76 ? 9.234 -2.195 -2.361 1 93.75 76 GLU A N 1
ATOM 559 C CA . GLU A 1 76 ? 10.602 -2.156 -1.854 1 93.75 76 GLU A CA 1
ATOM 560 C C . GLU A 1 76 ? 11.5 -1.295 -2.744 1 93.75 76 GLU A C 1
ATOM 562 O O . GLU A 1 76 ? 11.375 -1.325 -3.969 1 93.75 76 GLU A O 1
ATOM 567 N N . TYR A 1 77 ? 12.312 -0.52 -2.086 1 88.81 77 TYR A N 1
ATOM 568 C CA . TYR A 1 77 ? 13.273 0.306 -2.812 1 88.81 77 TYR A CA 1
ATOM 569 C C . TYR A 1 77 ? 14.703 -0.038 -2.416 1 88.81 77 TYR A C 1
ATOM 571 O O . TYR A 1 77 ? 14.953 -0.437 -1.276 1 88.81 77 TYR A O 1
ATOM 579 N N . ALA A 1 78 ? 15.539 0.083 -3.406 1 83.56 78 ALA A N 1
ATOM 580 C CA . ALA A 1 78 ? 16.969 0.068 -3.094 1 83.56 78 ALA A CA 1
ATOM 581 C C . ALA A 1 78 ? 17.359 1.311 -2.305 1 83.56 78 ALA A C 1
ATOM 583 O O . ALA A 1 78 ? 16.703 2.35 -2.393 1 83.56 78 ALA A O 1
ATOM 584 N N . PRO A 1 79 ? 18.25 1.354 -1.251 1 73.44 79 PRO A N 1
ATOM 585 C CA . PRO A 1 79 ? 18.625 2.447 -0.351 1 73.44 79 PRO A CA 1
ATOM 586 C C . PRO A 1 79 ? 18.766 3.783 -1.076 1 73.44 79 PRO A C 1
ATOM 588 O O . PRO A 1 79 ? 18.438 4.832 -0.514 1 73.44 79 PRO A O 1
ATOM 591 N N . ALA A 1 80 ? 19.125 3.836 -2.34 1 72.94 80 ALA A N 1
ATOM 592 C CA . ALA A 1 80 ? 19.438 5.102 -3.006 1 72.94 80 ALA A CA 1
ATOM 593 C C . ALA A 1 80 ? 18.234 5.605 -3.801 1 72.94 80 ALA A C 1
ATOM 595 O O . ALA A 1 80 ? 18.281 6.691 -4.379 1 72.94 80 ALA A O 1
ATOM 596 N N . HIS A 1 81 ? 17.172 4.902 -3.564 1 81.12 81 HIS A N 1
ATOM 597 C CA . HIS A 1 81 ? 16.016 5.293 -4.352 1 81.12 81 HIS A CA 1
ATOM 598 C C . HIS A 1 81 ? 14.812 5.57 -3.459 1 81.12 81 HIS A C 1
ATOM 600 O O . HIS A 1 81 ? 13.953 4.703 -3.275 1 81.12 81 HIS A O 1
ATOM 606 N N . GLU A 1 82 ? 14.773 6.84 -2.877 1 82.12 82 GLU A N 1
ATOM 607 C CA . GLU A 1 82 ? 13.602 7.211 -2.08 1 82.12 82 GLU A CA 1
AT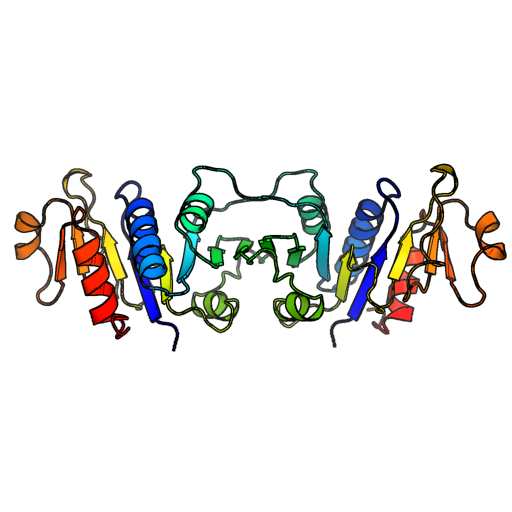OM 608 C C . GLU A 1 82 ? 12.578 7.961 -2.924 1 82.12 82 GLU A C 1
ATOM 610 O O . GLU A 1 82 ? 12.93 8.875 -3.672 1 82.12 82 GLU A O 1
ATOM 615 N N . PRO A 1 83 ? 11.383 7.523 -2.805 1 89.19 83 PRO A N 1
ATOM 616 C CA . PRO A 1 83 ? 10.359 8.219 -3.59 1 89.19 83 PRO A CA 1
ATOM 617 C C . PRO A 1 83 ? 10.195 9.68 -3.182 1 89.19 83 PRO A C 1
ATOM 619 O O . PRO A 1 83 ? 10.258 10.008 -1.993 1 89.19 83 PRO A O 1
ATOM 622 N N . GLU A 1 84 ? 10.109 10.523 -4.121 1 90.69 84 GLU A N 1
ATOM 623 C CA . GLU A 1 84 ? 9.711 11.914 -3.904 1 90.69 84 GLU A CA 1
ATOM 624 C C . GLU A 1 84 ? 8.195 12.039 -3.752 1 90.69 84 GLU A C 1
ATOM 626 O O . GLU A 1 84 ? 7.457 11.102 -4.059 1 90.69 84 GLU A O 1
ATOM 631 N N . LEU A 1 85 ? 7.793 13.172 -3.266 1 94.25 85 LEU A N 1
ATOM 632 C CA . LEU A 1 85 ? 6.367 13.367 -3.02 1 94.25 85 LEU A CA 1
ATOM 633 C C . LEU A 1 85 ? 5.559 13.125 -4.289 1 94.25 85 LEU A C 1
ATOM 635 O O . LEU A 1 85 ? 4.48 12.531 -4.242 1 94.25 85 LEU A O 1
ATOM 639 N N . ALA A 1 86 ? 6.062 13.656 -5.418 1 93.38 86 ALA A N 1
ATOM 640 C CA . ALA A 1 86 ? 5.352 13.484 -6.684 1 93.38 86 ALA A CA 1
ATOM 641 C C . ALA A 1 86 ? 5.113 12 -6.977 1 93.38 86 ALA A C 1
ATOM 643 O O . ALA A 1 86 ? 4.059 11.625 -7.492 1 93.38 86 ALA A O 1
ATOM 644 N N . ASP A 1 87 ? 6.094 11.109 -6.668 1 91.94 87 ASP A N 1
ATOM 645 C CA . ASP A 1 87 ? 5.973 9.664 -6.867 1 91.94 87 ASP A CA 1
ATOM 646 C C . ASP A 1 87 ? 4.863 9.086 -5.992 1 91.94 87 ASP A C 1
ATOM 648 O O . ASP A 1 87 ? 4.117 8.211 -6.43 1 91.94 87 ASP A O 1
ATOM 652 N N . VAL A 1 88 ? 4.773 9.586 -4.801 1 94.56 88 VAL A N 1
ATOM 653 C CA . VAL A 1 88 ? 3.785 9.109 -3.834 1 94.56 88 VAL A CA 1
ATOM 654 C C . VAL A 1 88 ? 2.387 9.531 -4.277 1 94.56 88 VAL A C 1
ATOM 656 O O . VAL A 1 88 ? 1.455 8.719 -4.262 1 94.56 88 VAL A O 1
ATOM 659 N N . LEU A 1 89 ? 2.287 10.773 -4.719 1 95.19 89 LEU A N 1
ATOM 660 C CA . LEU A 1 89 ? 0.995 11.297 -5.145 1 95.19 89 LEU A CA 1
ATOM 661 C C . LEU A 1 89 ? 0.472 10.547 -6.363 1 95.19 89 LEU A C 1
ATOM 663 O O . LEU A 1 89 ? -0.738 10.367 -6.516 1 95.19 89 LEU A O 1
ATOM 667 N N . ALA A 1 90 ? 1.375 10.062 -7.184 1 93.44 90 ALA A N 1
ATOM 668 C CA . ALA A 1 90 ? 1.004 9.352 -8.406 1 93.44 90 ALA A CA 1
ATOM 669 C C . ALA A 1 90 ? 0.37 7.996 -8.078 1 93.44 90 ALA A C 1
ATOM 671 O O . ALA A 1 90 ? -0.277 7.387 -8.938 1 93.44 90 ALA A O 1
ATOM 672 N N . LEU A 1 91 ? 0.512 7.48 -6.898 1 94.94 91 LEU A N 1
ATOM 673 C CA . LEU A 1 91 ? -0.04 6.203 -6.465 1 94.94 91 LEU A CA 1
ATOM 674 C C . LEU A 1 91 ? -1.502 6.352 -6.059 1 94.94 91 LEU A C 1
ATOM 676 O O . LEU A 1 91 ? -2.242 5.363 -6.012 1 94.94 91 LEU A O 1
ATOM 680 N N . LEU A 1 92 ? -1.854 7.535 -5.715 1 96.75 92 LEU A N 1
ATOM 681 C CA . LEU A 1 92 ? -3.16 7.762 -5.109 1 96.75 92 LEU A CA 1
ATOM 682 C C . LEU A 1 92 ? -4.273 7.625 -6.145 1 96.75 92 LEU A C 1
ATOM 684 O O . LEU A 1 92 ? -4.059 7.883 -7.328 1 96.75 92 LEU A O 1
ATOM 688 N N . SER A 1 93 ? -5.457 7.148 -5.727 1 94.25 93 SER A N 1
ATOM 689 C CA . SER A 1 93 ? -6.633 7.02 -6.586 1 94.25 93 SER A CA 1
ATOM 690 C C . SER A 1 93 ? -7.074 8.375 -7.125 1 94.25 93 SER A C 1
ATOM 692 O O . SER A 1 93 ? -6.945 9.391 -6.441 1 94.25 93 SER A O 1
ATOM 694 N N . PRO A 1 94 ? -7.727 8.102 -8.336 1 90.88 94 PRO A N 1
ATOM 695 C CA . PRO A 1 94 ? -8.375 9.32 -8.82 1 90.88 94 PRO A CA 1
ATOM 696 C C . PRO A 1 94 ? -9.547 9.758 -7.938 1 90.88 94 PRO A C 1
ATOM 698 O O . PRO A 1 94 ? -10.25 8.906 -7.387 1 90.88 94 PRO A O 1
ATOM 701 N N . GLY A 1 95 ? -9.672 10.758 -7.34 1 92.5 95 GLY A N 1
ATOM 702 C CA . GLY A 1 95 ? -10.805 11.234 -6.57 1 92.5 95 GLY A CA 1
ATOM 703 C C . GLY A 1 95 ? -10.422 11.82 -5.227 1 92.5 95 GLY A C 1
ATOM 704 O O . GLY A 1 95 ? -11.258 12.391 -4.527 1 92.5 95 GLY A O 1
ATOM 705 N N . ILE A 1 96 ? -9.234 11.508 -4.875 1 96.56 96 ILE A N 1
ATOM 706 C CA . ILE A 1 96 ? -8.758 12.141 -3.65 1 96.56 96 ILE A CA 1
ATOM 707 C C . ILE A 1 96 ? -8.867 13.664 -3.777 1 96.56 96 ILE A C 1
ATOM 709 O O . ILE A 1 96 ? -8.367 14.25 -4.738 1 96.56 96 ILE A O 1
ATOM 713 N N . ASP A 1 97 ? -9.531 14.258 -2.793 1 96.31 97 ASP A N 1
ATOM 714 C CA . ASP A 1 97 ? -9.734 15.703 -2.807 1 96.31 97 ASP A CA 1
ATOM 715 C C . ASP A 1 97 ? -8.547 16.422 -2.172 1 96.31 97 ASP A C 1
ATOM 717 O O . ASP A 1 97 ? -8.18 17.516 -2.609 1 96.31 97 ASP A O 1
ATOM 721 N N . VAL A 1 98 ? -8.008 15.828 -1.17 1 97.38 98 VAL A N 1
ATOM 722 C CA . VAL A 1 98 ? -6.969 16.5 -0.399 1 97.38 98 VAL A CA 1
ATOM 723 C C . VAL A 1 98 ? -5.961 15.477 0.113 1 97.38 98 VAL A C 1
ATOM 725 O O . VAL A 1 98 ? -6.34 14.359 0.49 1 97.38 98 VAL A O 1
ATOM 728 N N . VAL A 1 99 ? -4.711 15.836 0.113 1 98.31 99 VAL A N 1
ATOM 729 C CA . VAL A 1 99 ? -3.621 15.047 0.674 1 98.31 99 VAL A CA 1
ATOM 730 C C . VAL A 1 99 ? -2.969 15.805 1.826 1 98.31 99 VAL A C 1
ATOM 732 O O . VAL A 1 99 ? -2.541 16.953 1.659 1 98.31 99 VAL A O 1
ATOM 735 N N . ILE A 1 100 ? -2.969 15.219 2.977 1 98.56 100 ILE A N 1
ATOM 736 C CA . ILE A 1 100 ? -2.244 15.766 4.117 1 98.56 100 ILE A CA 1
ATOM 737 C C . ILE A 1 100 ? -0.903 15.047 4.266 1 98.56 100 ILE A C 1
ATOM 739 O O . ILE A 1 100 ? -0.855 13.82 4.402 1 98.56 100 ILE A O 1
ATOM 743 N N . VAL A 1 101 ? 0.15 15.789 4.281 1 98 101 VAL A N 1
ATOM 744 C CA . VAL A 1 101 ? 1.487 15.211 4.215 1 98 101 VAL A CA 1
ATOM 745 C C . VAL A 1 101 ? 2.254 15.531 5.496 1 98 101 VAL A C 1
ATOM 747 O O . VAL A 1 101 ? 2.369 16.688 5.883 1 98 101 VAL A O 1
ATOM 750 N N . GLU A 1 102 ? 2.66 14.539 6.152 1 97.25 102 GLU A N 1
ATOM 751 C CA . GLU A 1 102 ? 3.646 14.672 7.219 1 97.25 102 GLU A CA 1
ATOM 752 C C . GLU A 1 102 ? 5.035 14.258 6.742 1 97.25 102 GLU A C 1
ATOM 754 O O . GLU A 1 102 ? 5.258 13.102 6.383 1 97.25 102 GLU A O 1
ATOM 759 N N . GLY A 1 103 ? 5.996 15.242 6.754 1 92.75 103 GLY A N 1
ATOM 760 C CA . GLY A 1 103 ? 7.336 14.969 6.254 1 92.75 103 GLY A CA 1
ATOM 761 C C . GLY A 1 103 ? 7.672 15.742 4.992 1 92.75 103 GLY A C 1
ATOM 762 O O . GLY A 1 103 ? 7.199 16.859 4.801 1 92.75 103 GLY A O 1
ATOM 763 N N . TYR A 1 104 ? 8.727 15.289 4.262 1 92.12 104 TYR A N 1
ATOM 764 C CA . TYR A 1 104 ? 9.242 16.062 3.139 1 92.12 104 TYR A CA 1
ATOM 765 C C . TYR A 1 104 ? 9.5 17.516 3.549 1 92.12 104 TYR A C 1
ATOM 767 O O . TYR A 1 104 ? 9.07 18.453 2.865 1 92.12 104 TYR A O 1
ATOM 775 N N . LYS A 1 105 ? 10.148 17.625 4.617 1 88.12 105 LYS A N 1
ATOM 776 C CA . LYS A 1 105 ? 10.328 18.891 5.32 1 88.12 105 LYS A CA 1
ATOM 777 C C . LYS A 1 105 ? 10.977 19.938 4.418 1 88.12 105 LYS A C 1
ATOM 779 O O . LYS A 1 105 ? 10.672 21.125 4.523 1 88.12 105 LYS A O 1
ATOM 784 N N . ARG A 1 106 ? 11.75 19.531 3.463 1 86.38 106 ARG A N 1
ATOM 785 C CA . ARG A 1 106 ? 12.531 20.484 2.688 1 86.38 106 ARG A CA 1
ATOM 786 C C . ARG A 1 106 ? 11.844 20.828 1.374 1 86.38 106 ARG A C 1
ATOM 788 O O . ARG A 1 106 ? 12.328 21.656 0.603 1 86.38 106 ARG A O 1
ATOM 795 N N . SER A 1 107 ? 10.781 20.141 1.166 1 89.44 107 SER A N 1
ATOM 796 C CA . SER A 1 107 ? 10.008 20.5 -0.016 1 89.44 107 SER A CA 1
ATOM 797 C C . SER A 1 107 ? 9.297 21.828 0.167 1 89.44 107 SER A C 1
ATOM 799 O O . SER A 1 107 ? 9.172 22.328 1.291 1 89.44 107 SER A O 1
ATOM 801 N N . ASP A 1 108 ? 8.773 22.422 -0.952 1 90.38 108 ASP A N 1
ATOM 802 C CA . ASP A 1 108 ? 8.312 23.812 -0.885 1 90.38 108 ASP A CA 1
ATOM 803 C C . ASP A 1 108 ? 6.785 23.891 -0.934 1 90.38 108 ASP A C 1
ATOM 805 O O . ASP A 1 108 ? 6.215 24.969 -1.034 1 90.38 108 ASP A O 1
ATOM 809 N N . PHE A 1 109 ? 6.207 22.797 -0.801 1 93.19 109 PHE A N 1
ATOM 810 C CA . PHE A 1 109 ? 4.75 22.875 -0.774 1 93.19 109 PHE A CA 1
ATOM 811 C C . PHE A 1 109 ? 4.262 23.453 0.55 1 93.19 109 PHE A C 1
ATOM 813 O O . PHE A 1 109 ? 4.98 23.406 1.551 1 93.19 109 PHE A O 1
ATOM 820 N N . PRO A 1 110 ? 3.105 24.078 0.592 1 95.56 110 PRO A N 1
ATOM 821 C CA . PRO A 1 110 ? 2.609 24.766 1.792 1 95.56 110 PRO A CA 1
ATOM 822 C C . PRO A 1 110 ? 2.457 23.812 2.982 1 95.56 110 PRO A C 1
ATOM 824 O O . PRO A 1 110 ? 1.93 22.719 2.834 1 95.56 110 PRO A O 1
ATOM 827 N N . LYS A 1 111 ? 2.961 24.328 4.16 1 96.88 111 LYS A N 1
ATOM 828 C CA . LYS A 1 111 ? 2.922 23.516 5.371 1 96.88 111 LYS A CA 1
ATOM 829 C C . LYS A 1 111 ? 2.465 24.344 6.57 1 96.88 111 LYS A C 1
ATOM 831 O O . LYS A 1 111 ? 2.744 25.547 6.648 1 96.88 111 LYS A O 1
ATOM 836 N N . ILE A 1 112 ? 1.774 23.656 7.406 1 98.31 112 ILE A N 1
ATOM 837 C CA . ILE A 1 112 ? 1.488 24.188 8.734 1 98.31 112 ILE A CA 1
ATOM 838 C C . ILE A 1 112 ? 2.457 23.578 9.75 1 98.31 112 ILE A C 1
ATOM 840 O O . ILE A 1 112 ? 2.539 22.359 9.891 1 98.31 112 ILE A O 1
ATOM 844 N N . GLU A 1 113 ? 3.24 24.391 10.453 1 98.38 113 GLU A N 1
ATOM 845 C CA . GLU A 1 113 ? 4.105 23.891 11.523 1 98.38 113 GLU A CA 1
ATOM 846 C C . GLU A 1 113 ? 3.365 23.844 12.852 1 98.38 113 GLU A C 1
ATOM 848 O O . GLU A 1 113 ? 2.793 24.844 13.289 1 98.38 113 GLU A O 1
ATOM 853 N N . VAL A 1 114 ? 3.314 22.703 13.438 1 98.69 114 VAL A N 1
ATOM 854 C CA . VAL A 1 114 ? 2.879 22.578 14.828 1 98.69 114 VAL A CA 1
ATOM 855 C C . VAL A 1 114 ? 4.035 22.938 15.766 1 98.69 114 VAL A C 1
ATOM 857 O O . VAL A 1 114 ? 5.062 22.25 15.773 1 98.69 114 VAL A O 1
ATOM 860 N N . PHE A 1 115 ? 3.85 23.984 16.578 1 98.25 115 PHE A N 1
ATOM 861 C CA . PHE A 1 115 ? 4.934 24.484 17.422 1 98.25 115 PHE A CA 1
ATOM 862 C C . PHE A 1 115 ? 4.445 24.75 18.828 1 98.25 115 PHE A C 1
ATOM 864 O O . PHE A 1 115 ? 3.504 25.531 19.031 1 98.25 115 PHE A O 1
ATOM 871 N N . ARG A 1 116 ? 5.066 24.062 19.703 1 97.69 116 ARG A N 1
ATOM 872 C CA . ARG A 1 116 ? 4.809 24.266 21.125 1 97.69 116 ARG A CA 1
ATOM 873 C C . ARG A 1 116 ? 6.043 24.797 21.844 1 97.69 116 ARG A C 1
ATOM 875 O O . ARG A 1 116 ? 6.973 24.047 22.156 1 97.69 116 ARG A O 1
ATOM 882 N N . PRO A 1 117 ? 5.996 26.094 22.234 1 96.25 117 PRO A N 1
ATOM 883 C CA . PRO A 1 117 ? 7.172 26.672 22.875 1 96.25 117 PRO A CA 1
ATOM 884 C C . PRO A 1 117 ? 7.602 25.922 24.141 1 96.25 117 PRO A C 1
ATOM 886 O O . PRO A 1 117 ? 8.797 25.812 24.422 1 96.25 117 PRO A O 1
ATOM 889 N N . ALA A 1 118 ? 6.676 25.375 24.812 1 95.38 118 ALA A N 1
ATOM 890 C CA . ALA A 1 118 ? 6.957 24.703 26.094 1 95.38 118 ALA A CA 1
ATOM 891 C C . ALA A 1 118 ? 7.863 23.5 25.891 1 95.38 118 ALA A C 1
ATOM 893 O O . ALA A 1 118 ? 8.484 23.016 26.844 1 95.38 118 ALA A O 1
ATOM 894 N N . LEU A 1 119 ? 7.996 22.984 24.672 1 96.25 119 LEU A N 1
ATOM 895 C CA . LEU A 1 119 ? 8.828 21.812 24.391 1 96.25 119 LEU A CA 1
ATOM 896 C C . LEU A 1 119 ? 10.305 22.188 24.344 1 96.25 119 LEU A C 1
ATOM 898 O O . LEU A 1 119 ? 11.172 21.312 24.391 1 96.25 119 LEU A O 1
ATOM 902 N N . GLY A 1 120 ? 10.602 23.438 24.219 1 95.56 120 GLY A N 1
ATOM 903 C CA . GLY A 1 120 ? 11.961 23.938 24.297 1 95.56 120 GLY A CA 1
ATOM 904 C C . GLY A 1 120 ? 12.742 23.75 23 1 95.56 120 GLY A C 1
ATOM 905 O O . GLY A 1 120 ? 13.969 23.891 22.984 1 95.56 120 GLY A O 1
ATOM 906 N N . ARG A 1 121 ? 12.109 23.391 21.938 1 95.94 121 ARG A N 1
ATOM 907 C CA . ARG A 1 121 ? 12.742 23.25 20.641 1 95.94 121 ARG A CA 1
ATOM 908 C C . ARG A 1 121 ? 12.539 24.5 19.781 1 95.94 121 ARG A C 1
ATOM 910 O O . ARG A 1 121 ? 11.547 25.203 19.938 1 95.94 121 ARG A O 1
ATOM 917 N N . ALA A 1 122 ? 13.477 24.703 18.953 1 95.88 122 ALA A N 1
ATOM 918 C CA . ALA A 1 122 ? 13.359 25.828 18.031 1 95.88 122 ALA A CA 1
ATOM 919 C C . ALA A 1 122 ? 12.312 25.562 16.969 1 95.88 122 ALA A C 1
ATOM 921 O O . ALA A 1 122 ? 12.102 24.422 16.562 1 95.88 122 ALA A O 1
ATOM 922 N N . PRO A 1 123 ? 11.617 26.641 16.547 1 96.5 123 PRO A N 1
ATOM 923 C CA . PRO A 1 123 ? 10.719 26.438 15.406 1 96.5 123 PRO A CA 1
ATOM 924 C C . PRO A 1 123 ? 11.469 26.047 14.125 1 96.5 123 PRO A C 1
ATOM 926 O O . PRO A 1 123 ? 12.68 26.266 14.023 1 96.5 123 PRO A O 1
ATOM 929 N N . LEU A 1 124 ? 10.766 25.516 13.164 1 96.31 124 LEU A N 1
ATOM 930 C CA . LEU A 1 124 ? 11.359 25.031 11.922 1 96.31 124 LEU A CA 1
ATOM 931 C C . LEU A 1 124 ? 11.266 26.094 10.836 1 96.31 124 LEU A C 1
ATOM 933 O O . LEU A 1 124 ? 12.078 26.109 9.906 1 96.31 124 LEU A O 1
ATOM 937 N N . TRP A 1 125 ? 10.266 27.047 10.828 1 95.12 125 TRP A N 1
ATOM 938 C CA . TRP A 1 125 ? 9.945 27.953 9.727 1 95.12 125 TRP A CA 1
ATOM 939 C C . TRP A 1 125 ? 11.156 28.781 9.336 1 95.12 125 TRP A C 1
ATOM 941 O O . TRP A 1 125 ? 11.273 29.219 8.188 1 95.12 125 TRP A O 1
ATOM 951 N N . PRO A 1 126 ? 12.117 29.062 10.242 1 94.5 126 PRO A N 1
ATOM 952 C CA . PRO A 1 126 ? 13.297 29.781 9.773 1 94.5 126 PRO A CA 1
ATOM 953 C C . PRO A 1 126 ? 14.227 28.922 8.93 1 94.5 126 PRO A C 1
ATOM 955 O O . PRO A 1 126 ? 15.062 29.438 8.188 1 94.5 126 PRO A O 1
ATOM 958 N N . GLU A 1 127 ? 14.086 27.641 9.008 1 94.75 127 GLU A N 1
ATOM 959 C CA . GLU A 1 127 ? 15.07 26.734 8.43 1 94.75 127 GLU A CA 1
ATOM 960 C C . GLU A 1 127 ? 14.516 26.031 7.184 1 94.75 127 GLU A C 1
ATOM 962 O O . GLU A 1 127 ? 15.273 25.5 6.379 1 94.75 127 GLU A O 1
ATOM 967 N N . ILE A 1 128 ? 13.289 26 7.133 1 94.31 128 ILE A N 1
ATOM 968 C CA . ILE A 1 128 ? 12.719 25.266 6.008 1 94.31 128 ILE A CA 1
ATOM 969 C C . ILE A 1 128 ? 11.766 26.188 5.234 1 94.31 128 ILE A C 1
ATOM 971 O O . ILE A 1 128 ? 11.273 27.172 5.77 1 94.31 128 ILE A O 1
ATOM 975 N N . GLY A 1 129 ? 11.547 25.844 3.939 1 92.56 129 GLY A N 1
ATOM 976 C CA . GLY A 1 129 ? 10.625 26.578 3.094 1 92.56 129 GLY A CA 1
ATOM 977 C C . GLY A 1 129 ? 9.203 26.062 3.156 1 92.56 129 GLY A C 1
ATOM 978 O O . GLY A 1 129 ? 8.961 24.969 3.67 1 92.56 129 GLY A O 1
ATOM 979 N N . GLY A 1 130 ? 8.203 26.891 2.746 1 94.75 130 GLY A N 1
ATOM 980 C CA . GLY A 1 130 ? 6.848 26.422 2.488 1 94.75 130 GLY A CA 1
ATOM 981 C C . GLY A 1 130 ? 5.93 26.594 3.684 1 94.75 130 GLY A C 1
ATOM 982 O O . GLY A 1 130 ? 4.723 26.359 3.58 1 94.75 130 GLY A O 1
ATOM 983 N N . VAL A 1 131 ? 6.496 27.016 4.84 1 96.62 131 VAL A N 1
ATOM 984 C CA . VAL A 1 131 ? 5.641 27.172 6.012 1 96.62 131 VAL A CA 1
ATOM 985 C C . VAL A 1 131 ? 4.762 28.406 5.855 1 96.62 131 VAL A C 1
ATOM 987 O O . VAL A 1 131 ? 5.266 29.531 5.719 1 96.62 131 VAL A O 1
ATOM 990 N N . VAL A 1 132 ? 3.496 28.203 5.918 1 96.75 132 VAL A N 1
ATOM 991 C CA . VAL A 1 132 ? 2.572 29.297 5.637 1 96.75 132 VAL A CA 1
ATOM 992 C C . VAL A 1 132 ? 1.775 29.625 6.895 1 96.75 132 VAL A C 1
ATOM 994 O O . VAL A 1 132 ? 1.12 30.672 6.957 1 96.75 132 VAL A O 1
ATOM 997 N N . ALA A 1 133 ? 1.811 28.781 7.875 1 98.25 133 ALA A N 1
ATOM 998 C CA . ALA A 1 133 ? 1.115 29 9.141 1 98.25 133 ALA A CA 1
ATOM 999 C C . ALA A 1 133 ? 1.784 28.219 10.273 1 98.25 133 ALA A C 1
ATOM 1001 O O . ALA A 1 133 ? 2.498 27.25 10.031 1 98.25 133 ALA A O 1
ATOM 1002 N N . VAL A 1 134 ? 1.581 28.703 11.469 1 98.44 134 VAL A N 1
ATOM 1003 C CA . VAL A 1 134 ? 2.002 27.984 12.672 1 98.44 134 VAL A CA 1
ATOM 1004 C C . VAL A 1 134 ? 0.79 27.703 13.555 1 98.44 134 VAL A C 1
ATOM 1006 O O . VAL A 1 134 ? -0.009 28.594 13.836 1 98.44 134 VAL A O 1
ATOM 1009 N N . ALA A 1 135 ? 0.561 26.453 13.844 1 98.75 135 ALA A N 1
ATOM 1010 C CA . ALA A 1 135 ? -0.402 26.031 14.859 1 98.75 135 ALA A CA 1
ATOM 1011 C C . ALA A 1 135 ? 0.276 25.844 16.203 1 98.75 135 ALA A C 1
ATOM 1013 O O . ALA A 1 135 ? 1.206 25.047 16.344 1 98.75 135 ALA A O 1
ATOM 1014 N N . THR A 1 136 ? -0.205 26.531 17.234 1 98.56 136 THR A N 1
ATOM 1015 C CA . THR A 1 136 ? 0.513 26.594 18.5 1 98.56 136 THR A CA 1
ATOM 1016 C C . THR A 1 136 ? -0.463 26.672 19.672 1 98.56 136 THR A C 1
ATOM 1018 O O . THR A 1 136 ? -1.64 26.984 19.5 1 98.56 136 THR A O 1
ATOM 1021 N N . ASP A 1 137 ? 0.035 26.266 20.844 1 98.06 137 ASP A N 1
ATOM 1022 C CA . ASP A 1 137 ? -0.767 26.438 22.062 1 98.06 137 ASP A CA 1
ATOM 1023 C C . ASP A 1 137 ? -0.46 27.766 22.75 1 98.06 137 ASP A C 1
ATOM 1025 O O . ASP A 1 137 ? -0.954 28.031 23.844 1 98.06 137 ASP A O 1
ATOM 1029 N N . ALA A 1 138 ? 0.318 28.656 22.125 1 97.31 138 ALA A N 1
ATOM 1030 C CA . ALA A 1 138 ? 0.649 29.984 22.625 1 97.31 138 ALA A CA 1
ATOM 1031 C C . ALA A 1 138 ? 0.489 31.031 21.531 1 97.31 138 ALA A C 1
ATOM 1033 O O . ALA A 1 138 ? 1.426 31.781 21.234 1 97.31 138 ALA A O 1
ATOM 1034 N N . PRO A 1 139 ? -0.708 31.172 21.016 1 96.19 139 PRO A N 1
ATOM 1035 C CA . PRO A 1 139 ? -0.885 32.031 19.844 1 96.19 139 PRO A CA 1
ATOM 1036 C C . PRO A 1 139 ? -0.53 33.469 20.109 1 96.19 139 PRO A C 1
ATOM 1038 O O . PRO A 1 139 ? 0.03 34.156 19.234 1 96.19 139 PRO A O 1
ATOM 1041 N N . ILE A 1 140 ? -0.81 34 21.234 1 94.88 140 ILE A N 1
ATOM 1042 C CA . ILE A 1 140 ? -0.548 35.406 21.562 1 94.88 140 ILE A CA 1
ATOM 1043 C C . ILE A 1 140 ? 0.955 35.656 21.531 1 94.88 140 ILE A C 1
ATOM 1045 O O . ILE A 1 140 ? 1.402 36.656 20.938 1 94.88 140 ILE A O 1
ATOM 1049 N N . GLN A 1 141 ? 1.672 34.75 22.125 1 93.31 141 GLN A N 1
ATOM 1050 C CA . GLN A 1 141 ? 3.125 34.875 22.156 1 93.31 141 GLN A CA 1
ATOM 1051 C C . GLN A 1 141 ? 3.717 34.844 20.75 1 93.31 141 GLN A C 1
ATOM 1053 O O . GLN A 1 141 ? 4.625 35.594 20.438 1 93.31 141 GLN A O 1
ATOM 1058 N N . LEU A 1 142 ? 3.219 34 19.891 1 94.19 142 LEU A N 1
ATOM 1059 C CA . LEU A 1 142 ? 3.844 33.75 18.594 1 94.19 142 LEU A CA 1
ATOM 1060 C C . LEU A 1 142 ? 3.445 34.812 17.578 1 94.19 142 LEU A C 1
ATOM 1062 O O . LEU A 1 142 ? 4.094 34.938 16.531 1 94.19 142 LEU A O 1
ATOM 1066 N N . GLU A 1 143 ? 2.412 35.562 17.812 1 92.31 143 GLU A N 1
ATOM 1067 C CA . GLU A 1 143 ? 1.934 36.594 16.891 1 92.31 143 GLU A CA 1
ATOM 1068 C C . GLU A 1 143 ? 3.039 37.594 16.547 1 92.31 143 GLU A C 1
ATOM 1070 O O . GLU A 1 143 ? 3.104 38.094 15.422 1 92.31 143 GLU A O 1
ATOM 1075 N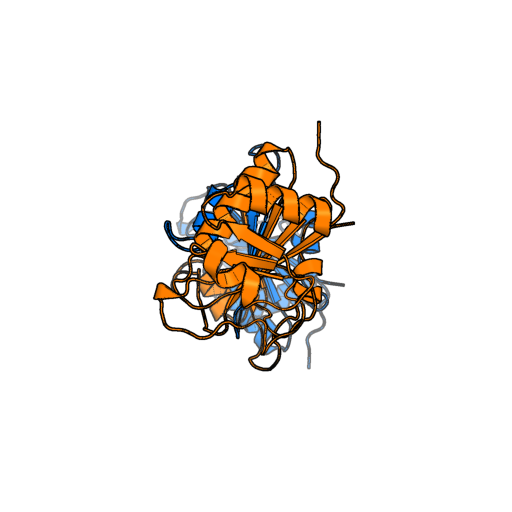 N . THR A 1 144 ? 3.91 37.781 17.484 1 91.19 144 THR A N 1
ATOM 1076 C CA . THR A 1 144 ? 4.945 38.781 17.281 1 91.19 144 THR A CA 1
ATOM 1077 C C . THR A 1 144 ? 6.266 38.125 16.875 1 91.19 144 THR A C 1
ATOM 1079 O O . THR A 1 144 ? 7.223 38.812 16.516 1 91.19 144 THR A O 1
ATOM 1082 N N . GLU A 1 145 ? 6.305 36.844 16.938 1 91.38 145 GLU A N 1
ATOM 1083 C CA . GLU A 1 145 ? 7.574 36.156 16.75 1 91.38 145 GLU A CA 1
ATOM 1084 C C . GLU A 1 145 ? 7.668 35.562 15.344 1 91.38 145 GLU A C 1
ATOM 1086 O O . GLU A 1 145 ? 8.766 35.344 14.828 1 91.38 145 GLU A O 1
ATOM 1091 N N . VAL A 1 146 ? 6.527 35.344 14.695 1 93.75 146 VAL A N 1
ATOM 1092 C CA . VAL A 1 146 ? 6.543 34.719 13.383 1 93.75 146 VAL A CA 1
ATOM 1093 C C . VAL A 1 146 ? 6.664 35.781 12.297 1 93.75 146 VAL A C 1
ATOM 1095 O O . VAL A 1 146 ? 6.352 36.938 12.539 1 93.75 146 VAL A O 1
ATOM 1098 N N . PRO A 1 147 ? 7.227 35.406 11.125 1 93.25 147 PRO A N 1
ATOM 1099 C CA . PRO A 1 147 ? 7.316 36.375 10.023 1 93.25 147 PRO A CA 1
ATOM 1100 C C . PRO A 1 147 ? 5.957 36.938 9.633 1 93.25 147 PRO A C 1
ATOM 1102 O O . PRO A 1 147 ? 4.93 36.281 9.797 1 93.25 147 PRO A O 1
ATOM 1105 N N . ARG A 1 148 ? 6.059 38.219 9.102 1 90.75 148 ARG A N 1
ATOM 1106 C CA . ARG A 1 148 ? 4.84 38.844 8.594 1 90.75 148 ARG A CA 1
ATOM 1107 C C . ARG A 1 148 ? 4.223 38 7.48 1 90.75 148 ARG A C 1
ATOM 1109 O O . ARG A 1 148 ? 4.938 37.469 6.617 1 90.75 148 ARG A O 1
ATOM 1116 N N . GLY A 1 149 ? 2.939 37.781 7.52 1 90.88 149 GLY A N 1
ATOM 1117 C CA . GLY A 1 149 ? 2.256 37.031 6.477 1 90.88 149 GLY A CA 1
ATOM 1118 C C . GLY A 1 149 ? 1.986 35.594 6.863 1 90.88 149 GLY A C 1
ATOM 1119 O O . GLY A 1 149 ? 1.155 34.906 6.246 1 90.88 149 GLY A O 1
ATOM 1120 N N . MET A 1 150 ? 2.746 35.125 7.805 1 95.31 150 MET A N 1
ATOM 1121 C CA . MET A 1 150 ? 2.488 33.781 8.289 1 95.31 150 MET A CA 1
ATOM 1122 C C . MET A 1 150 ? 1.347 33.781 9.297 1 95.31 150 MET A C 1
ATOM 1124 O O . MET A 1 150 ? 1.357 34.531 10.266 1 95.31 150 MET A O 1
ATOM 1128 N N . ALA A 1 151 ? 0.42 32.906 9.055 1 97.44 151 ALA A N 1
ATOM 1129 C CA . ALA A 1 151 ? -0.734 32.844 9.945 1 97.44 151 ALA A CA 1
ATOM 1130 C C . ALA A 1 151 ? -0.369 32.156 11.266 1 97.44 151 ALA A C 1
ATOM 1132 O O . ALA A 1 151 ? 0.427 31.219 11.281 1 97.44 151 ALA A O 1
ATOM 1133 N N . VAL A 1 152 ? -0.92 32.656 12.367 1 98.31 152 VAL A N 1
ATOM 1134 C CA . VAL A 1 152 ? -0.808 32.031 13.672 1 98.31 152 VAL A CA 1
ATOM 1135 C C . VAL A 1 152 ? -2.16 31.453 14.078 1 98.31 152 VAL A C 1
ATOM 1137 O O . VAL A 1 152 ? -3.15 32.188 14.172 1 98.31 152 VAL A O 1
ATOM 1140 N N . LEU A 1 153 ? -2.207 30.156 14.273 1 98.44 153 LEU A N 1
ATOM 1141 C CA . LEU A 1 153 ? -3.434 29.438 14.586 1 98.44 153 LEU A CA 1
ATOM 1142 C C . LEU A 1 153 ? -3.359 28.797 15.969 1 98.44 153 LEU A C 1
ATOM 1144 O O . LEU A 1 153 ? -2.285 28.375 16.406 1 98.44 153 LEU A O 1
ATOM 1148 N N . ASP A 1 154 ? -4.57 28.797 16.641 1 98.38 154 ASP A N 1
ATOM 1149 C CA . ASP A 1 154 ? -4.652 28.078 17.906 1 98.38 154 ASP A CA 1
ATOM 1150 C C . ASP A 1 154 ? -4.734 26.578 17.672 1 98.38 154 ASP A C 1
ATOM 1152 O O . ASP A 1 154 ? -5.691 26.094 17.078 1 98.38 154 ASP A O 1
ATOM 1156 N N . LEU A 1 155 ? -3.715 25.891 18.156 1 98.31 155 LEU A N 1
ATOM 1157 C CA . LEU A 1 155 ? -3.621 24.453 18 1 98.31 155 LEU A CA 1
ATOM 1158 C C . LEU A 1 155 ? -4.836 23.75 18.594 1 98.31 155 LEU A C 1
ATOM 1160 O O . LEU A 1 155 ? -5.203 22.656 18.156 1 98.31 155 LEU A O 1
ATOM 1164 N N . ASN A 1 156 ? -5.551 24.359 19.516 1 97.38 156 ASN A N 1
ATOM 1165 C CA . ASN A 1 156 ? -6.699 23.766 20.203 1 97.38 156 ASN A CA 1
ATOM 1166 C C . ASN A 1 156 ? -8.008 24.109 19.484 1 97.38 156 ASN A C 1
ATOM 1168 O O . ASN A 1 156 ? -9.078 23.672 19.906 1 97.38 156 ASN A O 1
ATOM 1172 N N . ASP A 1 157 ? -7.965 24.812 18.484 1 98.25 157 ASP A N 1
ATOM 1173 C CA . ASP A 1 157 ? -9.117 25.141 17.641 1 98.25 157 ASP A CA 1
ATOM 1174 C C . ASP A 1 157 ? -8.977 24.516 16.25 1 98.25 157 ASP A C 1
ATOM 1176 O O . ASP A 1 157 ? -8.727 25.219 15.273 1 98.25 157 ASP A O 1
ATOM 1180 N N . VAL A 1 158 ? -9.25 23.266 16.172 1 98.31 158 VAL A N 1
ATOM 1181 C CA . VAL A 1 158 ? -9.047 22.5 14.945 1 98.31 158 VAL A CA 1
ATOM 1182 C C . VAL A 1 158 ? -9.914 23.062 13.82 1 98.31 158 VAL A C 1
ATOM 1184 O O . VAL A 1 158 ? -9.523 23.031 12.656 1 98.31 158 VAL A O 1
ATOM 1187 N N . GLU A 1 159 ? -11.086 23.578 14.164 1 97.94 159 GLU A N 1
ATOM 1188 C CA . GLU A 1 159 ? -11.961 24.156 13.148 1 97.94 159 GLU A CA 1
ATOM 1189 C C . GLU A 1 159 ? -11.297 25.344 12.469 1 97.94 159 GLU A C 1
ATOM 1191 O O . GLU A 1 159 ? -11.43 25.531 11.25 1 97.94 159 GLU A O 1
ATOM 1196 N N . ALA A 1 160 ? -10.602 26.125 13.242 1 97.94 160 ALA A N 1
ATOM 1197 C CA . ALA A 1 160 ? -9.883 27.25 12.672 1 97.94 160 ALA A CA 1
ATOM 1198 C C . ALA A 1 160 ? -8.75 26.781 11.758 1 97.94 160 ALA A C 1
ATOM 1200 O O . ALA A 1 160 ? -8.531 27.359 10.695 1 97.94 160 ALA A O 1
ATOM 1201 N N . VAL A 1 161 ? -8.008 25.781 12.203 1 98.25 161 VAL A N 1
ATOM 1202 C CA . VAL A 1 161 ? -6.941 25.234 11.375 1 98.25 161 VAL A CA 1
ATOM 1203 C C . VAL A 1 161 ? -7.535 24.672 10.078 1 98.25 161 VAL A C 1
ATOM 1205 O O . VAL A 1 161 ? -6.992 24.891 9 1 98.25 161 VAL A O 1
ATOM 1208 N N . TYR A 1 162 ? -8.656 23.984 10.211 1 97.88 162 TYR A N 1
ATOM 1209 C CA . TYR A 1 162 ? -9.367 23.422 9.07 1 97.88 162 TYR A CA 1
ATOM 1210 C C . TYR A 1 162 ? -9.773 24.516 8.086 1 97.88 162 TYR A C 1
ATOM 1212 O O . TYR A 1 162 ? -9.516 24.391 6.887 1 97.88 162 TYR A O 1
ATOM 1220 N N . ARG A 1 163 ? -10.398 25.578 8.57 1 96.75 163 ARG A N 1
ATOM 1221 C CA . ARG A 1 163 ? -10.828 26.688 7.723 1 96.75 163 ARG A CA 1
ATOM 1222 C C . ARG A 1 163 ? -9.633 27.297 7 1 96.75 163 ARG A C 1
ATOM 1224 O O . ARG A 1 163 ? -9.727 27.625 5.812 1 96.75 163 ARG A O 1
ATOM 1231 N N . PHE A 1 164 ? -8.617 27.469 7.715 1 97.25 164 PHE A N 1
ATOM 1232 C CA . PHE A 1 164 ? -7.41 28 7.094 1 97.25 164 PHE A CA 1
ATOM 1233 C C . PHE A 1 164 ? -6.973 27.125 5.93 1 97.25 164 PHE A C 1
ATOM 1235 O O . PHE A 1 164 ? -6.625 27.625 4.859 1 97.25 164 PHE A O 1
ATOM 1242 N N . THR A 1 165 ? -6.91 25.766 6.16 1 96.75 165 THR A N 1
ATOM 1243 C CA . THR A 1 165 ? -6.484 24.812 5.129 1 96.75 165 THR A CA 1
ATOM 1244 C C . THR A 1 165 ? -7.363 24.938 3.889 1 96.75 165 THR A C 1
ATOM 1246 O O . THR A 1 165 ? -6.863 24.906 2.762 1 96.75 165 THR A O 1
ATOM 1249 N N . LEU A 1 166 ? -8.68 25.094 4.078 1 95.19 166 LEU A N 1
ATOM 1250 C CA . LEU A 1 166 ? -9.602 25.25 2.963 1 95.19 166 LEU A CA 1
ATOM 1251 C C . LEU A 1 166 ? -9.273 26.516 2.166 1 95.19 166 LEU A C 1
ATOM 1253 O O . LEU A 1 166 ? -9.188 26.469 0.936 1 95.19 166 LEU A O 1
ATOM 1257 N N . GLU A 1 167 ? -9.102 27.562 2.881 1 93.5 167 GLU A N 1
ATOM 1258 C CA . GLU A 1 167 ? -8.82 28.844 2.242 1 93.5 167 GLU A CA 1
ATOM 1259 C C . GLU A 1 167 ? -7.5 28.812 1.479 1 93.5 167 GLU A C 1
ATOM 1261 O O . GLU A 1 167 ? -7.422 29.281 0.341 1 93.5 167 GLU A O 1
ATOM 1266 N N . HIS A 1 168 ? -6.551 28.219 2.105 1 91.81 168 HIS A N 1
ATOM 1267 C CA . HIS A 1 168 ? -5.211 28.219 1.535 1 91.81 168 HIS A CA 1
ATOM 1268 C C . HIS A 1 168 ? -5.137 27.328 0.3 1 91.81 168 HIS A C 1
ATOM 1270 O O . HIS A 1 168 ? -4.398 27.625 -0.643 1 91.81 168 HIS A O 1
ATOM 1276 N N . THR A 1 169 ? -5.809 26.203 0.281 1 89.19 169 THR A N 1
ATOM 1277 C CA . THR A 1 169 ? -5.75 25.234 -0.817 1 89.19 169 THR A CA 1
ATOM 1278 C C . THR A 1 169 ? -6.766 25.594 -1.897 1 89.19 169 THR A C 1
ATOM 1280 O O . THR A 1 169 ? -6.711 25.047 -3.008 1 89.19 169 THR A O 1
ATOM 1283 N N . GLY A 1 170 ? -7.652 26.422 -1.612 1 87.12 170 GLY A N 1
ATOM 1284 C CA . GLY A 1 170 ? -8.688 26.797 -2.562 1 87.12 170 GLY A CA 1
ATOM 1285 C C . GLY A 1 170 ? -9.812 25.797 -2.646 1 87.12 170 GLY A C 1
ATOM 1286 O O . GLY A 1 170 ? -10.609 25.812 -3.588 1 87.12 170 GLY A O 1
ATOM 1287 N N . LEU A 1 171 ? -9.836 24.891 -1.731 1 83.44 171 LEU A N 1
ATOM 1288 C CA . LEU A 1 171 ? -10.93 23.922 -1.674 1 83.44 171 LEU A CA 1
ATOM 1289 C C . LEU A 1 171 ? -12.219 24.594 -1.202 1 83.44 171 LEU A C 1
ATOM 1291 O O . LEU A 1 171 ? -12.188 25.438 -0.303 1 83.44 171 LEU A O 1
ATOM 1295 N N . GLN A 1 172 ? -13.148 24.422 -1.963 1 75.88 172 GLN A N 1
ATOM 1296 C CA . GLN A 1 172 ? -14.414 25.062 -1.622 1 75.88 172 GLN A CA 1
ATOM 1297 C C . GLN A 1 172 ? -15.062 24.406 -0.412 1 75.88 172 GLN A C 1
ATOM 1299 O O . GLN A 1 172 ? -14.961 23.188 -0.243 1 75.88 172 GLN A O 1
ATOM 1304 N N . VAL A 1 173 ? -15.531 25.25 0.496 1 70.19 173 VAL A N 1
ATOM 1305 C CA . VAL A 1 173 ? -16.312 24.719 1.604 1 70.19 173 VAL A CA 1
ATOM 1306 C C . VAL A 1 173 ? -17.609 24.094 1.072 1 70.19 173 VAL A C 1
ATOM 1308 O O . VAL A 1 173 ? -18.312 24.703 0.264 1 70.19 173 VAL A O 1
ATOM 1311 N N . ARG A 1 174 ? -17.656 22.844 1.262 1 66.12 174 ARG A N 1
ATOM 1312 C CA . ARG A 1 174 ? -18.891 22.203 0.823 1 66.12 174 ARG A CA 1
ATOM 1313 C C . ARG A 1 174 ? -20.031 22.484 1.803 1 66.12 174 ARG A C 1
ATOM 1315 O O . ARG A 1 174 ? -19.844 22.422 3.02 1 66.12 174 ARG A O 1
ATOM 1322 N N . PRO A 1 175 ? -21.188 23.156 1.096 1 54.5 175 PRO A N 1
ATOM 1323 C CA . PRO A 1 175 ? -22.359 23.562 1.88 1 54.5 175 PRO A CA 1
ATOM 1324 C C . PRO A 1 175 ? -22.922 22.422 2.729 1 54.5 175 PRO A C 1
ATOM 1326 O O . PRO A 1 175 ? -22.781 21.25 2.371 1 54.5 175 PRO A O 1
ATOM 1329 N N . MET B 1 1 ? 5.301 -5.75 -21.906 1 75.06 1 MET B N 1
ATOM 1330 C CA . MET B 1 1 ? 4.012 -6.176 -21.359 1 75.06 1 MET B CA 1
ATOM 1331 C C . MET B 1 1 ? 4.207 -7.059 -20.141 1 75.06 1 MET B C 1
ATOM 1333 O O . MET B 1 1 ? 5.098 -7.91 -20.109 1 75.06 1 MET B O 1
ATOM 1337 N N . THR B 1 2 ? 3.602 -6.777 -18.953 1 91.06 2 THR B N 1
ATOM 1338 C CA . THR B 1 2 ? 3.762 -7.504 -17.688 1 91.06 2 THR B CA 1
ATOM 1339 C C . THR B 1 2 ? 3.027 -8.844 -17.75 1 91.06 2 THR B C 1
ATOM 1341 O O . THR B 1 2 ? 1.85 -8.898 -18.109 1 91.06 2 THR B O 1
ATOM 1344 N N . ALA B 1 3 ? 3.76 -9.906 -17.641 1 95.06 3 ALA B N 1
ATOM 1345 C CA . ALA B 1 3 ? 3.152 -11.234 -17.625 1 95.06 3 ALA B CA 1
ATOM 1346 C C . ALA B 1 3 ? 2.402 -11.484 -16.312 1 95.06 3 ALA B C 1
ATOM 1348 O O . ALA B 1 3 ? 2.836 -11.039 -15.25 1 95.06 3 ALA B O 1
ATOM 1349 N N . VAL B 1 4 ? 1.26 -12.203 -16.438 1 96.56 4 VAL B N 1
ATOM 1350 C CA . VAL B 1 4 ? 0.488 -12.555 -15.25 1 96.56 4 VAL B CA 1
ATOM 1351 C C . VAL B 1 4 ? 0.325 -14.07 -15.156 1 96.56 4 VAL B C 1
ATOM 1353 O O . VAL B 1 4 ? -0.053 -14.719 -16.141 1 96.56 4 VAL B O 1
ATOM 1356 N N . VAL B 1 5 ? 0.648 -14.609 -14.047 1 97.19 5 VAL B N 1
ATOM 1357 C CA . VAL B 1 5 ? 0.447 -16.031 -13.805 1 97.19 5 VAL B CA 1
ATOM 1358 C C . VAL B 1 5 ? -0.199 -16.234 -12.438 1 97.19 5 VAL B C 1
ATOM 1360 O O . VAL B 1 5 ? 0.205 -15.609 -11.453 1 97.19 5 VAL B O 1
ATOM 1363 N N . GLY B 1 6 ? -1.159 -17.047 -12.406 1 97.69 6 GLY B N 1
ATOM 1364 C CA . GLY B 1 6 ? -1.85 -17.344 -11.156 1 97.69 6 GLY B CA 1
ATOM 1365 C C . GLY B 1 6 ? -1.384 -18.625 -10.5 1 97.69 6 GLY B C 1
ATOM 1366 O O . GLY B 1 6 ? -0.926 -19.547 -11.18 1 97.69 6 GLY B O 1
ATOM 1367 N N . VAL B 1 7 ? -1.441 -18.688 -9.195 1 98.19 7 VAL B N 1
ATOM 1368 C CA . VAL B 1 7 ? -1.304 -19.906 -8.398 1 98.19 7 VAL B CA 1
ATOM 1369 C C . VAL B 1 7 ? -2.555 -20.109 -7.547 1 98.19 7 VAL B C 1
ATOM 1371 O O . VAL B 1 7 ? -2.977 -19.203 -6.828 1 98.19 7 VAL B O 1
ATOM 1374 N N . THR B 1 8 ? -3.168 -21.219 -7.66 1 97.56 8 THR B N 1
ATOM 1375 C CA . THR B 1 8 ? -4.379 -21.531 -6.91 1 97.56 8 THR B CA 1
ATOM 1376 C C . THR B 1 8 ? -4.262 -22.891 -6.234 1 97.56 8 THR B C 1
ATOM 1378 O O . THR B 1 8 ? -3.277 -23.609 -6.434 1 97.56 8 THR B O 1
ATOM 1381 N N . GLY B 1 9 ? -5.215 -23.172 -5.406 1 96.88 9 GLY B N 1
ATOM 1382 C CA . GLY B 1 9 ? -5.211 -24.406 -4.633 1 96.88 9 GLY B CA 1
ATOM 1383 C C . GLY B 1 9 ? -5.898 -24.266 -3.287 1 96.88 9 GLY B C 1
ATOM 1384 O O . GLY B 1 9 ? -6.316 -23.172 -2.906 1 96.88 9 GLY B O 1
ATOM 1385 N N . THR B 1 10 ? -6.023 -25.359 -2.598 1 94.94 10 THR B N 1
ATOM 1386 C CA . THR B 1 10 ? -6.691 -25.359 -1.301 1 94.94 10 THR B CA 1
ATOM 1387 C C . THR B 1 10 ? -5.707 -25.016 -0.188 1 94.94 10 THR B C 1
ATOM 1389 O O . THR B 1 10 ? -4.492 -25.031 -0.397 1 94.94 10 THR B O 1
ATOM 1392 N N . SER B 1 11 ? -6.301 -24.609 0.941 1 92.56 11 SER B N 1
ATOM 1393 C CA . SER B 1 11 ? -5.48 -24.25 2.094 1 92.56 11 SER B CA 1
ATOM 1394 C C . SER B 1 11 ? -4.512 -25.359 2.457 1 92.56 11 SER B C 1
ATOM 1396 O O . SER B 1 11 ? -4.883 -26.547 2.445 1 92.56 11 SER B O 1
ATOM 1398 N N . GLY B 1 12 ? -3.318 -25 2.68 1 93.75 12 GLY B N 1
ATOM 1399 C CA . GLY B 1 12 ? -2.334 -25.969 3.139 1 93.75 12 GLY B CA 1
ATOM 1400 C C . GLY B 1 12 ? -1.672 -26.734 2.008 1 93.75 12 GLY B C 1
ATOM 1401 O O . GLY B 1 12 ? -0.83 -27.609 2.246 1 93.75 12 GLY B O 1
ATOM 1402 N N . SER B 1 13 ? -2.033 -26.469 0.82 1 96.81 13 SER B N 1
ATOM 1403 C CA . SER B 1 13 ? -1.53 -27.234 -0.314 1 96.81 13 SER B CA 1
ATOM 1404 C C . SER B 1 13 ? -0.091 -26.859 -0.646 1 96.81 13 SER B C 1
ATOM 1406 O O . SER B 1 13 ? 0.591 -27.578 -1.382 1 96.81 13 SER B O 1
ATOM 1408 N N . GLY B 1 14 ? 0.339 -25.703 -0.162 1 96.12 14 GLY B N 1
ATOM 1409 C CA . GLY B 1 14 ? 1.706 -25.297 -0.43 1 96.12 14 GLY B CA 1
ATOM 1410 C C . GLY B 1 14 ? 1.8 -24.172 -1.44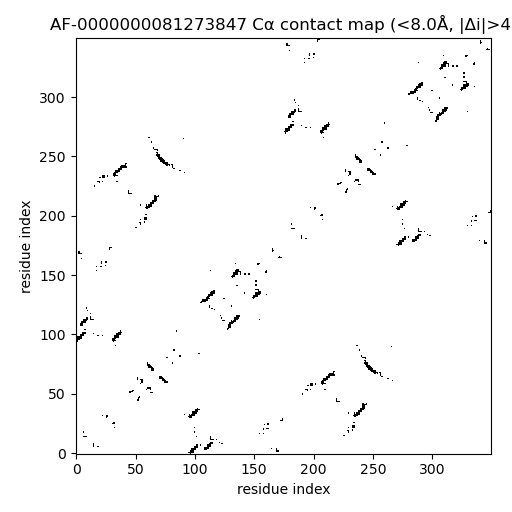2 1 96.12 14 GLY B C 1
ATOM 1411 O O . GLY B 1 14 ? 2.852 -23.969 -2.053 1 96.12 14 GLY B O 1
ATOM 1412 N N . LYS B 1 15 ? 0.749 -23.406 -1.682 1 97.31 15 LYS B N 1
ATOM 1413 C CA . LYS B 1 15 ? 0.711 -22.328 -2.654 1 97.31 15 LYS B CA 1
ATOM 1414 C C . LYS B 1 15 ? 1.773 -21.281 -2.346 1 97.31 15 LYS B C 1
ATOM 1416 O O . LYS B 1 15 ? 2.582 -20.922 -3.211 1 97.31 15 LYS B O 1
ATOM 1421 N N . THR B 1 16 ? 1.754 -20.812 -1.127 1 96.12 16 THR B N 1
ATOM 1422 C CA . THR B 1 16 ? 2.668 -19.75 -0.737 1 96.12 16 THR B CA 1
ATOM 1423 C C . THR B 1 16 ? 4.117 -20.188 -0.905 1 96.12 16 THR B C 1
ATOM 1425 O O . THR B 1 16 ? 4.953 -19.422 -1.384 1 96.12 16 THR B O 1
ATOM 1428 N N . THR B 1 17 ? 4.398 -21.438 -0.535 1 97.31 17 THR B N 1
ATOM 1429 C CA . THR B 1 17 ? 5.742 -21.984 -0.712 1 97.31 17 THR B CA 1
ATOM 1430 C C . THR B 1 17 ? 6.148 -21.953 -2.184 1 97.31 17 THR B C 1
ATOM 1432 O O . THR B 1 17 ? 7.254 -21.516 -2.52 1 97.31 17 THR B O 1
ATOM 1435 N N . LEU B 1 18 ? 5.289 -22.422 -3.004 1 98.56 18 LEU B N 1
ATOM 1436 C CA . LEU B 1 18 ? 5.59 -22.422 -4.434 1 98.56 18 LEU B CA 1
ATOM 1437 C C . LEU B 1 18 ? 5.793 -21 -4.938 1 98.56 18 LEU B C 1
ATOM 1439 O O . LEU B 1 18 ? 6.723 -20.734 -5.707 1 98.56 18 LEU B O 1
ATOM 1443 N N . ILE B 1 19 ? 4.938 -20.062 -4.512 1 98.5 19 ILE B N 1
ATOM 1444 C CA . ILE B 1 19 ? 5.016 -18.672 -4.941 1 98.5 19 ILE B CA 1
ATOM 1445 C C . ILE B 1 19 ? 6.359 -18.078 -4.531 1 98.5 19 ILE B C 1
ATOM 1447 O O . ILE B 1 19 ? 7.043 -17.453 -5.344 1 98.5 19 ILE B O 1
ATOM 1451 N N . GLU B 1 20 ? 6.766 -18.328 -3.348 1 98.25 20 GLU B N 1
ATOM 1452 C CA . GLU B 1 20 ? 8.062 -17.859 -2.867 1 98.25 20 GLU B CA 1
ATOM 1453 C C . GLU B 1 20 ? 9.195 -18.375 -3.75 1 98.25 20 GLU B C 1
ATOM 1455 O O . GLU B 1 20 ? 10.102 -17.625 -4.113 1 98.25 20 GLU B O 1
ATOM 1460 N N . GLN B 1 21 ? 9.117 -19.594 -3.994 1 98.69 21 GLN B N 1
ATOM 1461 C CA . GLN B 1 21 ? 10.156 -20.219 -4.789 1 98.69 21 GLN B CA 1
ATOM 1462 C C . GLN B 1 21 ? 10.18 -19.672 -6.211 1 98.69 21 GLN B C 1
ATOM 1464 O O . GLN B 1 21 ? 11.25 -19.438 -6.777 1 98.69 21 GLN B O 1
ATOM 1469 N N . LEU B 1 22 ? 9.047 -19.484 -6.766 1 98.56 22 LEU B N 1
ATOM 1470 C CA . LEU B 1 22 ? 8.953 -18.922 -8.109 1 98.56 22 LEU B CA 1
ATOM 1471 C C . LEU B 1 22 ? 9.508 -17.5 -8.141 1 98.56 22 LEU B C 1
ATOM 1473 O O . LEU B 1 22 ? 10.234 -17.141 -9.062 1 98.56 22 LEU B O 1
ATOM 1477 N N . ILE B 1 23 ? 9.133 -16.703 -7.137 1 98.56 23 ILE B N 1
ATOM 1478 C CA . ILE B 1 23 ? 9.664 -15.336 -7.051 1 98.56 23 ILE B CA 1
ATOM 1479 C C . ILE B 1 23 ? 11.188 -15.375 -7.074 1 98.56 23 ILE B C 1
ATOM 1481 O O . ILE B 1 23 ? 11.82 -14.656 -7.852 1 98.56 23 ILE B O 1
ATOM 1485 N N . ALA B 1 24 ? 11.734 -16.25 -6.285 1 98.38 24 ALA B N 1
ATOM 1486 C CA . ALA B 1 24 ? 13.188 -16.359 -6.191 1 98.38 24 ALA B CA 1
ATOM 1487 C C . ALA B 1 24 ? 13.797 -16.703 -7.547 1 98.38 24 ALA B C 1
ATOM 1489 O O . ALA B 1 24 ? 14.844 -16.172 -7.918 1 98.38 24 ALA B O 1
ATOM 1490 N N . CYS B 1 25 ? 13.211 -17.594 -8.25 1 98.19 25 CYS B N 1
ATOM 1491 C CA . CYS B 1 25 ? 13.688 -17.969 -9.578 1 98.19 25 CYS B CA 1
ATOM 1492 C C . CYS B 1 25 ? 13.68 -16.781 -10.523 1 98.19 25 CYS B C 1
ATOM 1494 O O . CYS B 1 25 ? 14.672 -16.516 -11.203 1 98.19 25 CYS B O 1
ATOM 1496 N N . PHE B 1 26 ? 12.555 -16.047 -10.555 1 97.69 26 PHE B N 1
ATOM 1497 C CA . PHE B 1 26 ? 12.438 -14.883 -11.43 1 97.69 26 PHE B CA 1
ATOM 1498 C C . PHE B 1 26 ? 13.484 -13.828 -11.07 1 97.69 26 PHE B C 1
ATOM 1500 O O . PHE B 1 26 ? 14.125 -13.266 -11.953 1 97.69 26 PHE B O 1
ATOM 1507 N N . VAL B 1 27 ? 13.625 -13.602 -9.789 1 97.38 27 VAL B N 1
ATOM 1508 C CA . VAL B 1 27 ? 14.578 -12.602 -9.32 1 97.38 27 VAL B CA 1
ATOM 1509 C C . VAL B 1 27 ? 15.992 -13.016 -9.703 1 97.38 27 VAL B C 1
ATOM 1511 O O . VAL B 1 27 ? 16.781 -12.195 -10.172 1 97.38 27 VAL B O 1
ATOM 1514 N N . ARG B 1 28 ? 16.281 -14.289 -9.508 1 96.88 28 ARG B N 1
ATOM 1515 C CA . ARG B 1 28 ? 17.578 -14.828 -9.891 1 96.88 28 ARG B CA 1
ATOM 1516 C C . ARG B 1 28 ? 17.859 -14.562 -11.367 1 96.88 28 ARG B C 1
ATOM 1518 O O . ARG B 1 28 ? 19 -14.281 -11.75 1 96.88 28 ARG B O 1
ATOM 1525 N N . ASP B 1 29 ? 16.906 -14.594 -12.117 1 96 29 ASP B N 1
ATOM 1526 C CA . ASP B 1 29 ? 17.031 -14.398 -13.562 1 96 29 ASP B CA 1
ATOM 1527 C C . ASP B 1 29 ? 16.953 -12.922 -13.922 1 96 29 ASP B C 1
ATOM 1529 O O . ASP B 1 29 ? 16.797 -12.57 -15.102 1 96 29 ASP B O 1
ATOM 1533 N N . GLY B 1 30 ? 16.906 -12.008 -12.977 1 95.12 30 GLY B N 1
ATOM 1534 C CA . GLY B 1 30 ? 16.984 -10.57 -13.188 1 95.12 30 GLY B CA 1
ATOM 1535 C C . GLY B 1 30 ? 15.648 -9.922 -13.469 1 95.12 30 GLY B C 1
ATOM 1536 O O . GLY B 1 30 ? 15.586 -8.844 -14.062 1 95.12 30 GLY B O 1
ATOM 1537 N N . ARG B 1 31 ? 14.594 -10.641 -13.109 1 96.12 31 ARG B N 1
ATOM 1538 C CA . ARG B 1 31 ? 13.266 -10.102 -13.391 1 96.12 31 ARG B CA 1
ATOM 1539 C C . ARG B 1 31 ? 12.688 -9.398 -12.164 1 96.12 31 ARG B C 1
ATOM 1541 O O . ARG B 1 31 ? 12.93 -9.82 -11.031 1 96.12 31 ARG B O 1
ATOM 1548 N N . ARG B 1 32 ? 12 -8.336 -12.438 1 96.38 32 ARG B N 1
ATOM 1549 C CA . ARG B 1 32 ? 11.273 -7.633 -11.375 1 96.38 32 ARG B CA 1
ATOM 1550 C C . ARG B 1 32 ? 9.883 -8.227 -11.18 1 96.38 32 ARG B C 1
ATOM 1552 O O . ARG B 1 32 ? 9.07 -8.242 -12.109 1 96.38 32 ARG B O 1
ATOM 1559 N N . VAL B 1 33 ? 9.57 -8.688 -9.977 1 98.12 33 VAL B N 1
ATOM 1560 C CA . VAL B 1 33 ? 8.383 -9.492 -9.719 1 98.12 33 VAL B CA 1
ATOM 1561 C C . VAL B 1 33 ? 7.453 -8.758 -8.766 1 98.12 33 VAL B C 1
ATOM 1563 O O . VAL B 1 33 ? 7.902 -8.172 -7.777 1 98.12 33 VAL B O 1
ATOM 1566 N N . ALA B 1 34 ? 6.191 -8.758 -9.039 1 98.69 34 ALA B N 1
ATOM 1567 C CA . ALA B 1 34 ? 5.145 -8.414 -8.078 1 98.69 34 ALA B CA 1
ATOM 1568 C C . ALA B 1 34 ? 4.328 -9.648 -7.699 1 98.69 34 ALA B C 1
ATOM 1570 O O . ALA B 1 34 ? 4.16 -10.562 -8.508 1 98.69 34 ALA B O 1
ATOM 1571 N N . ALA B 1 35 ? 3.885 -9.672 -6.516 1 98.56 35 ALA B N 1
ATOM 1572 C CA . ALA B 1 35 ? 2.979 -10.711 -6.043 1 98.56 35 ALA B CA 1
ATOM 1573 C C . ALA B 1 35 ? 1.676 -10.117 -5.52 1 98.56 35 ALA B C 1
ATOM 1575 O O . ALA B 1 35 ? 1.688 -9.086 -4.84 1 98.56 35 ALA B O 1
ATOM 1576 N N . VAL B 1 36 ? 0.596 -10.711 -5.855 1 97.75 36 VAL B N 1
ATOM 1577 C CA . VAL B 1 36 ? -0.731 -10.289 -5.422 1 97.75 36 VAL B CA 1
ATOM 1578 C C . VAL B 1 36 ? -1.425 -11.43 -4.684 1 97.75 36 VAL B C 1
ATOM 1580 O O . VAL B 1 36 ? -1.427 -12.57 -5.148 1 97.75 36 VAL B O 1
ATOM 1583 N N . LYS B 1 37 ? -1.914 -11.141 -3.566 1 96.44 37 LYS B N 1
ATOM 1584 C CA . LYS B 1 37 ? -2.742 -12.117 -2.859 1 96.44 37 LYS B CA 1
ATOM 1585 C C . LYS B 1 37 ? -4.125 -11.539 -2.555 1 96.44 37 LYS B C 1
ATOM 1587 O O . LYS B 1 37 ? -4.242 -10.547 -1.836 1 96.44 37 LYS B O 1
ATOM 1592 N N . HIS B 1 38 ? -5.047 -12.133 -3.102 1 94.81 38 HIS B N 1
ATOM 1593 C CA . HIS B 1 38 ? -6.438 -11.82 -2.791 1 94.81 38 HIS B CA 1
ATOM 1594 C C . HIS B 1 38 ? -6.992 -12.773 -1.741 1 94.81 38 HIS B C 1
ATOM 1596 O O . HIS B 1 38 ? -7.062 -13.984 -1.971 1 94.81 38 HIS B O 1
ATOM 1602 N N . ALA B 1 39 ? -7.359 -12.172 -0.591 1 88.06 39 ALA B N 1
ATOM 1603 C CA . ALA B 1 39 ? -7.895 -12.969 0.507 1 88.06 39 ALA B CA 1
ATOM 1604 C C . ALA B 1 39 ? -9.383 -12.711 0.702 1 88.06 39 ALA B C 1
ATOM 1606 O O . ALA B 1 39 ? -9.82 -11.555 0.706 1 88.06 39 ALA B O 1
ATOM 1607 N N . HIS B 1 40 ? -10.141 -13.758 0.723 1 79.56 40 HIS B N 1
ATOM 1608 C CA . HIS B 1 40 ? -11.57 -13.625 0.95 1 79.56 40 HIS B CA 1
ATOM 1609 C C . HIS B 1 40 ? -11.867 -13.188 2.383 1 79.56 40 HIS B C 1
ATOM 1611 O O . HIS B 1 40 ? -12.898 -12.578 2.65 1 79.56 40 HIS B O 1
ATOM 1617 N N . HIS B 1 41 ? -10.852 -13.5 3.203 1 79.25 41 HIS B N 1
ATOM 1618 C CA . HIS B 1 41 ? -11.031 -13.086 4.59 1 79.25 41 HIS B CA 1
ATOM 1619 C C . HIS B 1 41 ? -10.359 -11.742 4.855 1 79.25 41 HIS B C 1
ATOM 1621 O O . HIS B 1 41 ? -9.469 -11.328 4.113 1 79.25 41 HIS B O 1
ATOM 1627 N N . GLY B 1 42 ? -10.844 -11.016 5.777 1 77.06 42 GLY B N 1
ATOM 1628 C CA . GLY B 1 42 ? -10.297 -9.719 6.141 1 77.06 42 GLY B CA 1
ATOM 1629 C C . GLY B 1 42 ? -8.922 -9.812 6.773 1 77.06 42 GLY B C 1
ATOM 1630 O O . GLY B 1 42 ? -8.523 -10.875 7.258 1 77.06 42 GLY B O 1
ATOM 1631 N N . PHE B 1 43 ? -8.078 -8.82 6.621 1 81.94 43 PHE B N 1
ATOM 1632 C CA . PHE B 1 43 ? -6.773 -8.672 7.258 1 81.94 43 PHE B CA 1
ATOM 1633 C C . PHE B 1 43 ? -6.516 -7.219 7.633 1 81.94 43 PHE B C 1
ATOM 1635 O O . PHE B 1 43 ? -7.23 -6.32 7.184 1 81.94 43 PHE B O 1
ATOM 1642 N N . ASP B 1 44 ? -5.641 -7.078 8.68 1 84.56 44 ASP B N 1
ATOM 1643 C CA . ASP B 1 44 ? -5.117 -5.75 8.969 1 84.56 44 ASP B CA 1
ATOM 1644 C C . ASP B 1 44 ? -3.631 -5.805 9.312 1 84.56 44 ASP B C 1
ATOM 1646 O O . ASP B 1 44 ? -3.236 -6.438 10.297 1 84.56 44 ASP B O 1
ATOM 1650 N N . LEU B 1 45 ? -2.83 -5.168 8.484 1 86.81 45 LEU B N 1
ATOM 1651 C CA . LEU B 1 45 ? -1.387 -5.156 8.695 1 86.81 45 LEU B CA 1
ATOM 1652 C C . LEU B 1 45 ? -0.996 -4.082 9.703 1 86.81 45 LEU B C 1
ATOM 1654 O O . LEU B 1 45 ? 0.114 -4.102 10.242 1 86.81 45 LEU B O 1
ATOM 1658 N N . ASP B 1 46 ? -1.9 -3.186 9.891 1 87 46 ASP B N 1
ATOM 1659 C CA . ASP B 1 46 ? -1.615 -2.041 10.75 1 87 46 ASP B CA 1
ATOM 1660 C C . ASP B 1 46 ? -1.853 -2.385 12.219 1 87 46 ASP B C 1
ATOM 1662 O O . ASP B 1 46 ? -2.592 -3.32 12.531 1 87 46 ASP B O 1
ATOM 1666 N N . THR B 1 47 ? -1.13 -1.74 13.062 1 85.5 47 THR B N 1
ATOM 1667 C CA . THR B 1 47 ? -1.252 -1.903 14.508 1 85.5 47 THR B CA 1
ATOM 1668 C C . THR B 1 47 ? -2.006 -0.728 15.117 1 85.5 47 THR B C 1
ATOM 1670 O O . THR B 1 47 ? -1.642 0.43 14.906 1 85.5 47 THR B O 1
ATOM 1673 N N . PRO B 1 48 ? -3.012 -1.026 15.93 1 85.25 48 PRO B N 1
ATOM 1674 C CA . PRO B 1 48 ? -3.744 0.06 16.594 1 85.25 48 PRO B CA 1
ATOM 1675 C C . PRO B 1 48 ? -2.83 1.001 17.359 1 85.25 48 PRO B C 1
ATOM 1677 O O . PRO B 1 48 ? -1.905 0.547 18.047 1 85.25 48 PRO B O 1
ATOM 1680 N N . GLY B 1 49 ? -3.076 2.305 17.234 1 85.31 49 GLY B N 1
ATOM 1681 C CA . GLY B 1 49 ? -2.314 3.299 17.969 1 85.31 49 GLY B CA 1
ATOM 1682 C C . GLY B 1 49 ? -1.182 3.904 17.156 1 85.31 49 GLY B C 1
ATOM 1683 O O . GLY B 1 49 ? -0.689 4.984 17.484 1 85.31 49 GLY B O 1
ATOM 1684 N N . LYS B 1 50 ? -0.731 3.221 16.125 1 89.69 50 LYS B N 1
ATOM 1685 C CA . LYS B 1 50 ? 0.298 3.781 15.258 1 89.69 50 LYS B CA 1
ATOM 1686 C C . LYS B 1 50 ? -0.265 4.91 14.398 1 89.69 50 LYS B C 1
ATOM 1688 O O . LYS B 1 50 ? -1.482 5.051 14.266 1 89.69 50 LYS B O 1
ATOM 1693 N N . ASP B 1 51 ? 0.569 5.707 13.891 1 92.88 51 ASP B N 1
ATOM 1694 C CA . ASP B 1 51 ? 0.152 6.879 13.125 1 92.88 51 ASP B CA 1
ATOM 1695 C C . ASP B 1 51 ? -0.751 6.484 11.961 1 92.88 51 ASP B C 1
ATOM 1697 O O . ASP B 1 51 ? -1.821 7.066 11.773 1 92.88 51 ASP B O 1
ATOM 1701 N N . SER B 1 52 ? -0.311 5.441 11.203 1 94.81 52 SER B N 1
ATOM 1702 C CA . SER B 1 52 ? -1.088 5.02 10.047 1 94.81 52 SER B CA 1
ATOM 1703 C C . SER B 1 52 ? -2.475 4.531 10.453 1 94.81 52 SER B C 1
ATOM 1705 O O . SER B 1 52 ? -3.467 4.84 9.789 1 94.81 52 SER B O 1
ATOM 1707 N N . TYR B 1 53 ? -2.545 3.814 11.555 1 94.62 53 TYR B N 1
ATOM 1708 C CA . TYR B 1 53 ? -3.828 3.342 12.062 1 94.62 53 TYR B CA 1
ATOM 1709 C C . TYR B 1 53 ? -4.73 4.512 12.438 1 94.62 53 TYR B C 1
ATOM 1711 O O . TYR B 1 53 ? -5.91 4.535 12.07 1 94.62 53 TYR B O 1
ATOM 1719 N N . ARG B 1 54 ? -4.18 5.422 13.125 1 96.19 54 ARG B N 1
ATOM 1720 C CA . ARG B 1 54 ? -4.934 6.586 13.578 1 96.19 54 ARG B CA 1
ATOM 1721 C C . ARG B 1 54 ? -5.465 7.387 12.391 1 96.19 54 ARG B C 1
ATOM 1723 O O . ARG B 1 54 ? -6.609 7.848 12.414 1 96.19 54 ARG B O 1
ATOM 1730 N N . MET B 1 55 ? -4.68 7.52 11.391 1 97.56 55 MET B N 1
ATOM 1731 C CA . MET B 1 55 ? -5.078 8.273 10.203 1 97.56 55 MET B CA 1
ATOM 1732 C C . MET B 1 55 ? -6.211 7.566 9.469 1 97.56 55 MET B C 1
ATOM 1734 O O . MET B 1 55 ? -7.16 8.211 9.023 1 97.56 55 MET B O 1
ATOM 1738 N N . ARG B 1 56 ? -6.137 6.266 9.406 1 96.38 56 ARG B N 1
ATOM 1739 C CA . ARG B 1 56 ? -7.203 5.484 8.789 1 96.38 56 ARG B CA 1
ATOM 1740 C C . ARG B 1 56 ? -8.484 5.559 9.609 1 96.38 56 ARG B C 1
ATOM 1742 O O . ARG B 1 56 ? -9.57 5.746 9.062 1 96.38 56 ARG B O 1
ATOM 1749 N N . ALA B 1 57 ? -8.312 5.434 10.891 1 95.88 57 ALA B N 1
ATOM 1750 C CA . ALA B 1 57 ? -9.453 5.461 11.805 1 95.88 57 ALA B CA 1
ATOM 1751 C C . ALA B 1 57 ? -10.172 6.809 11.75 1 95.88 57 ALA B C 1
ATOM 1753 O O . ALA B 1 57 ? -11.383 6.883 11.945 1 95.88 57 ALA B O 1
ATOM 1754 N N . ALA B 1 58 ? -9.391 7.844 11.5 1 97.5 58 ALA B N 1
ATOM 1755 C CA . ALA B 1 58 ? -9.953 9.188 11.406 1 97.5 58 ALA B CA 1
ATOM 1756 C C . ALA B 1 58 ? -10.758 9.359 10.117 1 97.5 58 ALA B C 1
ATOM 1758 O O . ALA B 1 58 ? -11.438 10.367 9.93 1 97.5 58 ALA B O 1
ATOM 1759 N N . GLY B 1 59 ? -10.656 8.391 9.203 1 97.19 59 GLY B N 1
ATOM 1760 C CA . GLY B 1 59 ? -11.453 8.406 7.988 1 97.19 59 GLY B CA 1
ATOM 1761 C C . GLY B 1 59 ? -10.625 8.586 6.734 1 97.19 59 GLY B C 1
ATOM 1762 O O . GLY B 1 59 ? -11.172 8.75 5.641 1 97.19 59 GLY B O 1
ATOM 1763 N N . GLY B 1 60 ? -9.305 8.586 6.895 1 97.56 60 GLY B N 1
ATOM 1764 C CA . GLY B 1 60 ? -8.461 8.656 5.711 1 97.56 60 GLY B CA 1
ATOM 1765 C C . GLY B 1 60 ? -8.703 7.508 4.742 1 97.56 60 GLY B C 1
ATOM 1766 O O . GLY B 1 60 ? -8.531 6.34 5.102 1 97.56 60 GLY B O 1
ATOM 1767 N N . ALA B 1 61 ? -9.023 7.82 3.52 1 97.25 61 ALA B N 1
ATOM 1768 C CA . ALA B 1 61 ? -9.336 6.809 2.512 1 97.25 61 ALA B CA 1
ATOM 1769 C C . ALA B 1 61 ? -8.078 6.074 2.062 1 97.25 61 ALA B C 1
ATOM 1771 O O . ALA B 1 61 ? -8.133 4.887 1.729 1 97.25 61 ALA B O 1
ATOM 1772 N N . GLU B 1 62 ? -6.988 6.773 1.979 1 98.12 62 GLU B N 1
ATOM 1773 C CA . GLU B 1 62 ? -5.691 6.211 1.605 1 98.12 62 GLU B CA 1
ATOM 1774 C C . GLU B 1 62 ? -4.578 6.762 2.488 1 98.12 62 GLU B C 1
ATOM 1776 O O . GLU B 1 62 ? -4.52 7.961 2.754 1 98.12 62 GLU B O 1
ATOM 1781 N N . VAL B 1 63 ? -3.768 5.883 3.008 1 97.81 63 VAL B N 1
ATOM 1782 C CA . VAL B 1 63 ? -2.621 6.254 3.83 1 97.81 63 VAL B CA 1
ATOM 1783 C C . VAL B 1 63 ? -1.344 5.672 3.229 1 97.81 63 VAL B C 1
ATOM 1785 O O . VAL B 1 63 ? -1.285 4.48 2.91 1 97.81 63 VAL B O 1
ATOM 1788 N N . VAL B 1 64 ? -0.373 6.508 3.039 1 97.5 64 VAL B N 1
ATOM 1789 C CA . VAL B 1 64 ? 0.9 6.074 2.471 1 97.5 64 VAL B CA 1
ATOM 1790 C C . VAL B 1 64 ? 2.027 6.34 3.467 1 97.5 64 VAL B C 1
ATOM 1792 O O . VAL B 1 64 ? 2.23 7.477 3.895 1 97.5 64 VAL B O 1
ATOM 1795 N N . LEU B 1 65 ? 2.678 5.348 3.854 1 96.12 65 LEU B N 1
ATOM 1796 C CA . LEU B 1 65 ? 3.902 5.457 4.637 1 96.12 65 LEU B CA 1
ATOM 1797 C C . LEU B 1 65 ? 5.133 5.305 3.75 1 96.12 65 LEU B C 1
ATOM 1799 O O . LEU B 1 65 ? 5.23 4.352 2.975 1 96.12 65 LEU B O 1
ATOM 1803 N N . VAL B 1 66 ? 5.953 6.277 3.859 1 95.06 66 VAL B N 1
ATOM 1804 C CA . VAL B 1 66 ? 7.176 6.254 3.068 1 95.06 66 VAL B CA 1
ATOM 1805 C C . VAL B 1 66 ? 8.391 6.184 3.994 1 95.06 66 VAL B C 1
ATOM 1807 O O . VAL B 1 66 ? 8.57 7.047 4.859 1 95.06 66 VAL B O 1
ATOM 1810 N N . GLY B 1 67 ? 9.172 5.152 3.818 1 91.88 67 GLY B N 1
ATOM 1811 C CA . GLY B 1 67 ? 10.438 5.012 4.527 1 91.88 67 GLY B CA 1
ATOM 1812 C C . GLY B 1 67 ? 11.641 4.992 3.605 1 91.88 67 GLY B C 1
ATOM 1813 O O . GLY B 1 67 ? 11.531 5.359 2.434 1 91.88 67 GLY B O 1
ATOM 1814 N N . ASP B 1 68 ? 12.836 4.652 4.211 1 86.56 68 ASP B N 1
ATOM 1815 C CA . ASP B 1 68 ? 14.086 4.656 3.451 1 86.56 68 ASP B CA 1
ATOM 1816 C C . ASP B 1 68 ? 14.148 3.471 2.492 1 86.56 68 ASP B C 1
ATOM 1818 O O . ASP B 1 68 ? 14.812 3.535 1.457 1 86.56 68 ASP B O 1
ATOM 1822 N N . ARG B 1 69 ? 13.398 2.338 2.803 1 88.38 69 ARG B N 1
ATOM 1823 C CA . ARG B 1 69 ? 13.555 1.138 1.986 1 88.38 69 ARG B CA 1
ATOM 1824 C C . ARG B 1 69 ? 12.203 0.65 1.474 1 88.38 69 ARG B C 1
ATOM 1826 O O . ARG B 1 69 ? 12.141 -0.278 0.665 1 88.38 69 ARG B O 1
ATOM 1833 N N . ARG B 1 70 ? 11.211 1.37 2.004 1 92.31 70 ARG B N 1
ATOM 1834 C CA . ARG B 1 70 ? 9.914 0.784 1.688 1 92.31 70 ARG B CA 1
ATOM 1835 C C . ARG B 1 70 ? 8.82 1.848 1.67 1 92.31 70 ARG B C 1
ATOM 1837 O O . ARG B 1 70 ? 8.891 2.824 2.42 1 92.31 70 ARG B O 1
ATOM 1844 N N . LEU B 1 71 ? 7.891 1.666 0.869 1 95.19 71 LEU B N 1
ATOM 1845 C CA . LEU B 1 71 ? 6.637 2.412 0.813 1 95.19 71 LEU B CA 1
ATOM 1846 C C . LEU B 1 71 ? 5.445 1.483 1.009 1 95.19 71 LEU B C 1
ATOM 1848 O O . LEU B 1 71 ? 5.414 0.378 0.463 1 95.19 71 LEU B O 1
ATOM 1852 N N . VAL B 1 72 ? 4.508 1.863 1.834 1 96.12 72 VAL B N 1
ATOM 1853 C CA . VAL B 1 72 ? 3.285 1.095 2.049 1 96.12 72 VAL B CA 1
ATOM 1854 C C . VAL B 1 72 ? 2.066 1.969 1.758 1 96.12 72 VAL B C 1
ATOM 1856 O O . VAL B 1 72 ? 1.926 3.055 2.324 1 96.12 72 VAL B O 1
ATOM 1859 N N . LEU B 1 73 ? 1.254 1.554 0.909 1 97.5 73 LEU B N 1
ATOM 1860 C CA . LEU B 1 73 ? -0.05 2.162 0.67 1 97.5 73 LEU B CA 1
ATOM 1861 C C . LEU B 1 73 ? -1.165 1.31 1.265 1 97.5 73 LEU B C 1
ATOM 1863 O O . LEU B 1 73 ? -1.222 0.101 1.026 1 97.5 73 LEU B O 1
ATOM 1867 N N . MET B 1 74 ? -2.027 1.927 1.992 1 96.94 74 MET B N 1
ATOM 1868 C CA . MET B 1 74 ? -3.26 1.313 2.482 1 96.94 74 MET B CA 1
ATOM 1869 C C . MET B 1 74 ? -4.484 2.049 1.948 1 96.94 74 MET B C 1
ATOM 1871 O O . MET B 1 74 ? -4.648 3.246 2.188 1 96.94 74 MET B O 1
ATOM 1875 N N . ARG B 1 75 ? -5.281 1.336 1.303 1 96.56 75 ARG B N 1
ATOM 1876 C CA . ARG B 1 75 ? -6.504 1.884 0.725 1 96.56 75 ARG B CA 1
ATOM 1877 C C . ARG B 1 75 ? -7.738 1.209 1.313 1 96.56 75 ARG B C 1
ATOM 1879 O O . ARG B 1 75 ? -7.84 -0.019 1.313 1 96.56 75 ARG B O 1
ATOM 1886 N N . GLU B 1 76 ? -8.648 2.014 1.728 1 93.81 76 GLU B N 1
ATOM 1887 C CA . GLU B 1 76 ? -9.883 1.492 2.303 1 93.81 76 GLU B CA 1
ATOM 1888 C C . GLU B 1 76 ? -11.008 1.478 1.273 1 93.81 76 GLU B C 1
ATOM 1890 O O . GLU B 1 76 ? -11.133 2.404 0.471 1 93.81 76 GLU B O 1
ATOM 1895 N N . TYR B 1 77 ? -11.742 0.391 1.3 1 88.75 77 TYR B N 1
ATOM 1896 C CA . TYR B 1 77 ? -12.898 0.276 0.417 1 88.75 77 TYR B CA 1
ATOM 1897 C C . TYR B 1 77 ? -14.172 0.065 1.218 1 88.75 77 TYR B C 1
ATOM 1899 O O . TYR B 1 77 ? -14.148 -0.524 2.301 1 88.75 77 TYR B O 1
ATOM 1907 N N . ALA B 1 78 ? -15.203 0.646 0.66 1 83.62 78 ALA B N 1
ATOM 1908 C CA . ALA B 1 78 ? -16.516 0.277 1.164 1 83.62 78 ALA B CA 1
ATOM 1909 C C . ALA B 1 78 ? -16.844 -1.178 0.837 1 83.62 78 ALA B C 1
ATOM 1911 O O . ALA B 1 78 ? -16.312 -1.738 -0.124 1 83.62 78 ALA B O 1
ATOM 1912 N N . PRO B 1 79 ? -17.5 -2.039 1.675 1 74.06 79 PRO B N 1
ATOM 1913 C CA . PRO B 1 79 ? -17.766 -3.471 1.509 1 74.06 79 PRO B CA 1
ATOM 1914 C C . PRO B 1 79 ? -18.188 -3.832 0.086 1 74.06 79 PRO B C 1
ATOM 1916 O O . PRO B 1 79 ? -17.828 -4.906 -0.411 1 74.06 79 PRO B O 1
ATOM 1919 N N . ALA B 1 80 ? -18.844 -2.998 -0.664 1 73.5 80 ALA B N 1
ATOM 1920 C CA . ALA B 1 80 ? -19.406 -3.377 -1.962 1 73.5 80 ALA B CA 1
ATOM 1921 C C . ALA B 1 80 ? -18.422 -3.045 -3.09 1 73.5 80 ALA B C 1
ATOM 1923 O O . ALA B 1 80 ? -18.688 -3.359 -4.254 1 73.5 80 ALA B O 1
ATOM 1924 N N . HIS B 1 81 ? -17.25 -2.65 -2.621 1 80.88 81 HIS B N 1
ATOM 1925 C CA . HIS B 1 81 ? -16.328 -2.223 -3.658 1 80.88 81 HIS B CA 1
ATOM 1926 C C . HIS B 1 81 ? -14.992 -2.953 -3.533 1 80.88 81 HIS B C 1
ATOM 1928 O O . HIS B 1 81 ? -14.016 -2.391 -3.025 1 80.88 81 HIS B O 1
ATOM 1934 N N . GLU B 1 82 ? -14.961 -4.242 -4.035 1 81.75 82 GLU B N 1
ATOM 1935 C CA . GLU B 1 82 ? -13.695 -4.969 -4.027 1 81.75 82 GLU B CA 1
ATOM 1936 C C . GLU B 1 82 ? -12.938 -4.773 -5.336 1 81.75 82 GLU B C 1
ATOM 1938 O O . GLU B 1 82 ? -13.516 -4.887 -6.418 1 81.75 82 GLU B O 1
ATOM 1943 N N . PRO B 1 83 ? -11.711 -4.449 -5.191 1 88.94 83 PRO B N 1
ATOM 1944 C CA . PRO B 1 83 ? -10.938 -4.254 -6.422 1 88.94 83 PRO B CA 1
ATOM 1945 C C . PRO B 1 83 ? -10.836 -5.527 -7.262 1 88.94 83 PRO B C 1
ATOM 1947 O O . PRO B 1 83 ? -10.68 -6.621 -6.711 1 88.94 83 PRO B O 1
ATOM 1950 N N . GLU B 1 84 ? -11.016 -5.402 -8.508 1 90.75 84 GLU B N 1
ATOM 1951 C CA . GLU B 1 84 ? -10.719 -6.465 -9.461 1 90.75 84 GLU B CA 1
ATOM 1952 C C . GLU B 1 84 ? -9.219 -6.527 -9.766 1 90.75 84 GLU B C 1
ATOM 1954 O O . GLU B 1 84 ? -8.477 -5.609 -9.414 1 90.75 84 GLU B O 1
ATOM 1959 N N . LEU B 1 85 ? -8.836 -7.621 -10.367 1 94.19 85 LEU B N 1
ATOM 1960 C CA . LEU B 1 85 ? -7.414 -7.801 -10.648 1 94.19 85 LEU B CA 1
ATOM 1961 C C . LEU B 1 85 ? -6.867 -6.637 -11.461 1 94.19 85 LEU B C 1
ATOM 1963 O O . LEU B 1 85 ? -5.75 -6.176 -11.227 1 94.19 85 LEU B O 1
ATOM 1967 N N . ALA B 1 86 ? -7.625 -6.203 -12.477 1 93.44 86 ALA B N 1
ATOM 1968 C CA . ALA B 1 86 ? -7.18 -5.098 -13.32 1 93.44 86 ALA B CA 1
ATOM 1969 C C . ALA B 1 86 ? -6.871 -3.859 -12.477 1 93.44 86 ALA B C 1
ATOM 1971 O O . ALA B 1 86 ? -5.914 -3.135 -12.766 1 93.44 86 ALA B O 1
ATOM 1972 N N . ASP B 1 87 ? -7.684 -3.586 -11.43 1 91.81 87 ASP B N 1
ATOM 1973 C CA . ASP B 1 87 ? -7.469 -2.453 -10.531 1 91.81 87 ASP B CA 1
ATOM 1974 C C . ASP B 1 87 ? -6.156 -2.596 -9.766 1 91.81 87 ASP B C 1
ATOM 1976 O O . ASP B 1 87 ? -5.441 -1.614 -9.562 1 91.81 87 ASP B O 1
ATOM 1980 N N . VAL B 1 88 ? -5.875 -3.793 -9.375 1 94.5 88 VAL B N 1
ATOM 1981 C CA . VAL B 1 88 ? -4.668 -4.086 -8.602 1 94.5 88 VAL B CA 1
ATOM 1982 C C . VAL B 1 88 ? -3.438 -3.918 -9.492 1 94.5 88 VAL B C 1
ATOM 1984 O O . VAL B 1 88 ? -2.453 -3.297 -9.086 1 94.5 88 VAL B O 1
ATOM 1987 N N . LEU B 1 89 ? -3.549 -4.426 -10.703 1 95.19 89 LEU B N 1
ATOM 1988 C CA . LEU B 1 89 ? -2.43 -4.359 -11.633 1 95.19 89 LEU B CA 1
ATOM 1989 C C . LEU B 1 89 ? -2.104 -2.912 -11.992 1 95.19 89 LEU B C 1
ATOM 1991 O O . LEU B 1 89 ? -0.941 -2.57 -12.211 1 95.19 89 LEU B O 1
ATOM 1995 N N . ALA B 1 90 ? -3.102 -2.062 -11.984 1 93.44 90 ALA B N 1
ATOM 1996 C CA . ALA B 1 90 ? -2.928 -0.656 -12.336 1 93.44 90 ALA B CA 1
ATOM 1997 C C . ALA B 1 90 ? -2.121 0.082 -11.273 1 93.44 90 ALA B C 1
ATOM 1999 O O . ALA B 1 90 ? -1.61 1.177 -11.516 1 93.44 90 ALA B O 1
ATOM 2000 N N . LEU B 1 91 ? -1.977 -0.448 -10.102 1 94.94 91 LEU B N 1
ATOM 2001 C CA . LEU B 1 91 ? -1.234 0.153 -9 1 94.94 91 LEU B CA 1
ATOM 2002 C C . LEU B 1 91 ? 0.261 -0.112 -9.141 1 94.94 91 LEU B C 1
ATOM 2004 O O . LEU B 1 91 ? 1.079 0.591 -8.547 1 94.94 91 LEU B O 1
ATOM 2008 N N . LEU B 1 92 ? 0.568 -1.119 -9.844 1 96.81 92 LEU B N 1
ATOM 2009 C CA . LEU B 1 92 ? 1.946 -1.597 -9.883 1 96.81 92 LEU B CA 1
ATOM 2010 C C . LEU B 1 92 ? 2.828 -0.649 -10.688 1 96.81 92 LEU B C 1
ATOM 2012 O O . LEU B 1 92 ? 2.35 0.024 -11.602 1 96.81 92 LEU B O 1
ATOM 2016 N N . SER B 1 93 ? 4.113 -0.524 -10.312 1 94.31 93 SER B N 1
ATOM 2017 C CA . SER B 1 93 ? 5.09 0.3 -11.023 1 94.31 93 SER B CA 1
ATOM 2018 C C . SER B 1 93 ? 5.285 -0.185 -12.453 1 94.31 93 SER B C 1
ATOM 2020 O O . SER B 1 93 ? 5.215 -1.386 -12.727 1 94.31 93 SER B O 1
ATOM 2022 N N . PRO B 1 94 ? 5.695 0.943 -13.172 1 91 94 PRO B N 1
ATOM 2023 C CA . PRO B 1 94 ? 6.121 0.525 -14.508 1 91 94 PRO B CA 1
ATOM 2024 C C . PRO B 1 94 ? 7.402 -0.305 -14.492 1 91 94 PRO B C 1
ATOM 2026 O O . PRO B 1 94 ? 8.281 -0.071 -13.656 1 91 94 PRO B O 1
ATOM 2029 N N . GLY B 1 95 ? 7.566 -1.404 -14.875 1 92.56 95 GLY B N 1
ATOM 2030 C CA . GLY B 1 95 ? 8.789 -2.182 -14.953 1 92.56 95 GLY B CA 1
ATOM 2031 C C . GLY B 1 95 ? 8.641 -3.594 -14.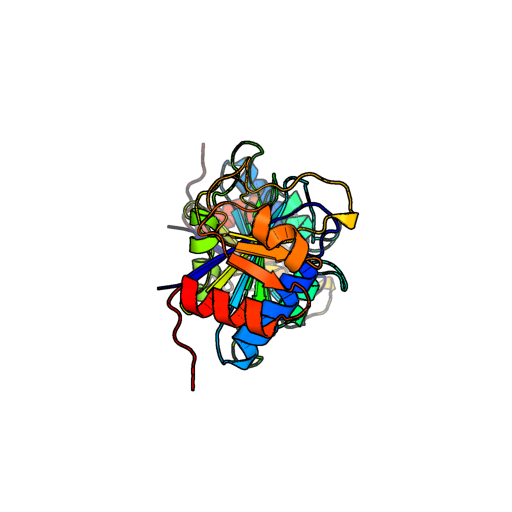422 1 92.56 95 GLY B C 1
ATOM 2032 O O . GLY B 1 95 ? 9.547 -4.414 -14.555 1 92.56 95 GLY B O 1
ATOM 2033 N N . ILE B 1 96 ? 7.582 -3.746 -13.734 1 96.56 96 ILE B N 1
ATOM 2034 C CA . ILE B 1 96 ? 7.316 -5.113 -13.297 1 96.56 96 ILE B CA 1
ATOM 2035 C C . ILE B 1 96 ? 7.258 -6.039 -14.508 1 96.56 96 ILE B C 1
ATOM 2037 O O . ILE B 1 96 ? 6.516 -5.781 -15.461 1 96.56 96 ILE B O 1
ATOM 2041 N N . ASP B 1 97 ? 8.062 -7.098 -14.438 1 96.31 97 ASP B N 1
ATOM 2042 C CA . ASP B 1 97 ? 8.125 -8.047 -15.539 1 96.31 97 ASP B CA 1
ATOM 2043 C C . ASP B 1 97 ? 7.035 -9.109 -15.414 1 96.31 97 ASP B C 1
ATOM 2045 O O . ASP B 1 97 ? 6.48 -9.562 -16.422 1 96.31 97 ASP B O 1
ATOM 2049 N N . VAL B 1 98 ? 6.762 -9.492 -14.211 1 97.38 98 VAL B N 1
ATOM 2050 C CA . VAL B 1 98 ? 5.848 -10.602 -13.984 1 97.38 98 VAL B CA 1
ATOM 2051 C C . VAL B 1 98 ? 5.066 -10.375 -12.695 1 97.38 98 VAL B C 1
ATOM 2053 O O . VAL B 1 98 ? 5.609 -9.867 -11.711 1 97.38 98 VAL B O 1
ATOM 2056 N N . VAL B 1 99 ? 3.812 -10.742 -12.703 1 98.31 99 VAL B N 1
ATOM 2057 C CA . VAL B 1 99 ? 2.941 -10.711 -11.531 1 98.31 99 VAL B CA 1
ATOM 2058 C C . VAL B 1 99 ? 2.475 -12.125 -11.203 1 98.31 99 VAL B C 1
ATOM 2060 O O . VAL B 1 99 ? 1.922 -12.82 -12.055 1 98.31 99 VAL B O 1
ATOM 2063 N N . ILE B 1 100 ? 2.766 -12.555 -10.016 1 98.56 100 ILE B N 1
ATOM 2064 C CA . ILE B 1 100 ? 2.246 -13.828 -9.523 1 98.56 100 ILE B CA 1
ATOM 2065 C C . ILE B 1 100 ? 1.035 -13.578 -8.625 1 98.56 100 ILE B C 1
ATOM 2067 O O . ILE B 1 100 ? 1.129 -12.852 -7.637 1 98.56 100 ILE B O 1
ATOM 2071 N N . VAL B 1 101 ? -0.052 -14.188 -8.953 1 98 101 VAL B N 1
ATOM 2072 C CA . VAL B 1 101 ? -1.315 -13.867 -8.297 1 98 101 VAL B CA 1
ATOM 2073 C C . VAL B 1 101 ? -1.83 -15.094 -7.535 1 98 101 VAL B C 1
ATOM 2075 O O . VAL B 1 101 ? -1.964 -16.172 -8.109 1 98 101 VAL B O 1
ATOM 2078 N N . GLU B 1 102 ? -2.008 -14.93 -6.301 1 97.19 102 GLU B N 1
ATOM 2079 C CA . GLU B 1 102 ? -2.764 -15.898 -5.504 1 97.19 102 GLU B CA 1
ATOM 2080 C C . GLU B 1 102 ? -4.176 -15.391 -5.223 1 97.19 102 GLU B C 1
ATOM 2082 O O . GLU B 1 102 ? -4.355 -14.359 -4.574 1 97.19 102 GLU B O 1
ATOM 2087 N N . GLY B 1 103 ? -5.211 -16.156 -5.715 1 92.69 103 GLY B N 1
ATOM 2088 C CA . GLY B 1 103 ? -6.594 -15.727 -5.562 1 92.69 103 GLY B CA 1
ATOM 2089 C C . GLY B 1 103 ? -7.254 -15.359 -6.875 1 92.69 103 GLY B C 1
ATOM 2090 O O . GLY B 1 103 ? -6.934 -15.93 -7.922 1 92.69 103 GLY B O 1
ATOM 2091 N N . TYR B 1 104 ? -8.391 -14.633 -6.805 1 92.06 104 TYR B N 1
ATOM 2092 C CA . TYR B 1 104 ? -9.203 -14.375 -7.992 1 92.06 104 TYR B CA 1
ATOM 2093 C C . TYR B 1 104 ? -9.508 -15.68 -8.727 1 92.06 104 TYR B C 1
ATOM 2095 O O . TYR B 1 104 ? -9.312 -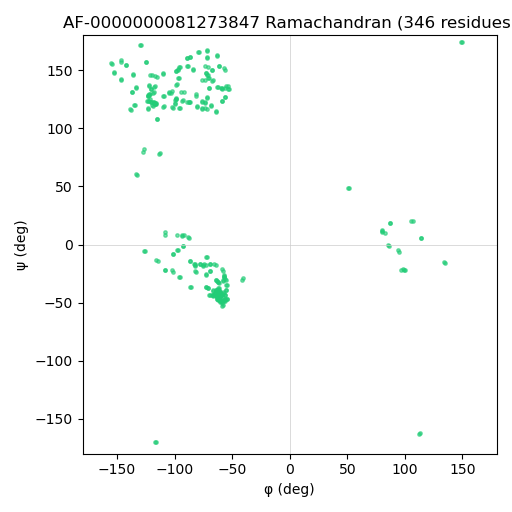15.766 -9.945 1 92.06 104 TYR B O 1
ATOM 2103 N N . LYS B 1 105 ? -9.93 -16.594 -7.988 1 88.06 105 LYS B N 1
ATOM 2104 C CA . LYS B 1 105 ? -10.078 -17.984 -8.422 1 88.06 105 LYS B CA 1
ATOM 2105 C C . LYS B 1 105 ? -10.992 -18.078 -9.641 1 88.06 105 LYS B C 1
ATOM 2107 O O . LYS B 1 105 ? -10.797 -18.938 -10.5 1 88.06 105 LYS B O 1
ATOM 2112 N N . ARG B 1 106 ? -11.906 -17.172 -9.789 1 86.12 106 ARG B N 1
ATOM 2113 C CA . ARG B 1 106 ? -12.922 -17.312 -10.82 1 86.12 106 ARG B CA 1
ATOM 2114 C C . ARG B 1 106 ? -12.547 -16.531 -12.078 1 86.12 106 ARG B C 1
ATOM 2116 O O . ARG B 1 106 ? -13.266 -16.562 -13.078 1 86.12 106 ARG B O 1
ATOM 2123 N N . SER B 1 107 ? -11.484 -15.844 -11.938 1 89.31 107 SER B N 1
ATOM 2124 C CA . SER B 1 107 ? -11 -15.156 -13.133 1 89.31 107 SER B CA 1
ATOM 2125 C C . SER B 1 107 ? -10.406 -16.141 -14.133 1 89.31 107 SER B C 1
ATOM 2127 O O . SER B 1 107 ? -10.117 -17.281 -13.789 1 89.31 107 SER B O 1
ATOM 2129 N N . ASP B 1 108 ? -10.156 -15.656 -15.414 1 90.56 108 ASP B N 1
ATOM 2130 C CA . ASP B 1 108 ? -9.82 -16.594 -16.469 1 90.56 108 ASP B CA 1
ATOM 2131 C C . ASP B 1 108 ? -8.344 -16.484 -16.859 1 90.56 108 ASP B C 1
ATOM 2133 O O . ASP B 1 108 ? -7.902 -17.125 -17.812 1 90.56 108 ASP B O 1
ATOM 2137 N N . PHE B 1 109 ? -7.672 -15.758 -16.125 1 93.12 109 PHE B N 1
ATOM 2138 C CA . PHE B 1 109 ? -6.254 -15.695 -16.453 1 93.12 109 PHE B CA 1
ATOM 2139 C C . PHE B 1 109 ? -5.559 -17 -16.125 1 93.12 109 PHE B C 1
ATOM 2141 O O . PHE B 1 109 ? -6.051 -17.781 -15.297 1 93.12 109 PHE B O 1
ATOM 2148 N N . PRO B 1 110 ? -4.484 -17.359 -16.797 1 95.56 110 PRO B N 1
ATOM 2149 C CA . PRO B 1 110 ? -3.814 -18.641 -16.609 1 95.56 110 PRO B CA 1
ATOM 2150 C C . PRO B 1 110 ? -3.328 -18.859 -15.18 1 95.56 110 PRO B C 1
ATOM 2152 O O . PRO B 1 110 ? -2.74 -17.953 -14.578 1 95.56 110 PRO B O 1
ATOM 2155 N N . LYS B 1 111 ? -3.613 -20.109 -14.688 1 96.81 111 LYS B N 1
ATOM 2156 C CA . LYS B 1 111 ? -3.244 -20.453 -13.312 1 96.81 111 LYS B CA 1
ATOM 2157 C C . LYS B 1 111 ? -2.631 -21.844 -13.234 1 96.81 111 LYS B C 1
ATOM 2159 O O . LYS B 1 111 ? -2.994 -22.734 -14.008 1 96.81 111 LYS B O 1
ATOM 2164 N N . ILE B 1 112 ? -1.725 -21.938 -12.328 1 98.31 112 ILE B N 1
ATOM 2165 C CA . ILE B 1 112 ? -1.222 -23.234 -11.906 1 98.31 112 ILE B CA 1
ATOM 2166 C C . ILE B 1 112 ? -1.903 -23.656 -10.602 1 98.31 112 ILE B C 1
ATOM 2168 O O . ILE B 1 112 ? -1.848 -22.938 -9.609 1 98.31 112 ILE B O 1
ATOM 2172 N N . GLU B 1 113 ? -2.586 -24.797 -10.578 1 98.38 113 GLU B N 1
ATOM 2173 C CA . GLU B 1 113 ? -3.164 -25.312 -9.344 1 98.38 113 GLU B CA 1
ATOM 2174 C C . GLU B 1 113 ? -2.166 -26.203 -8.594 1 98.38 113 GLU B C 1
ATOM 2176 O O . GLU B 1 113 ? -1.615 -27.141 -9.164 1 98.38 113 GLU B O 1
ATOM 2181 N N . VAL B 1 114 ? -1.889 -25.844 -7.391 1 98.69 114 VAL B N 1
ATOM 2182 C CA . VAL B 1 114 ? -1.168 -26.75 -6.496 1 98.69 114 VAL B CA 1
ATOM 2183 C C . VAL B 1 114 ? -2.135 -27.766 -5.902 1 98.69 114 VAL B C 1
ATOM 2185 O O . VAL B 1 114 ? -3.068 -27.406 -5.184 1 98.69 114 VAL B O 1
ATOM 2188 N N . PHE B 1 115 ? -1.885 -29.047 -6.172 1 98.25 115 PHE B N 1
ATOM 2189 C CA . PHE B 1 115 ? -2.818 -30.094 -5.773 1 98.25 115 PHE B CA 1
ATOM 2190 C C . PHE B 1 115 ? -2.074 -31.281 -5.16 1 98.25 115 PHE B C 1
ATOM 2192 O O . PHE B 1 115 ? -1.188 -31.859 -5.793 1 98.25 115 PHE B O 1
ATOM 2199 N N . ARG B 1 116 ? -2.436 -31.516 -3.963 1 97.62 116 ARG B N 1
ATOM 2200 C CA . ARG B 1 116 ? -1.91 -32.656 -3.238 1 97.62 116 ARG B CA 1
ATOM 2201 C C . ARG B 1 116 ? -3.018 -33.656 -2.916 1 97.62 116 ARG B C 1
ATOM 2203 O O . ARG B 1 116 ? -3.787 -33.469 -1.975 1 97.62 116 ARG B O 1
ATOM 2210 N N . PRO B 1 117 ? -3.016 -34.812 -3.617 1 96.25 117 PRO B N 1
ATOM 2211 C CA . PRO B 1 117 ? -4.082 -35.781 -3.391 1 96.25 117 PRO B CA 1
ATOM 2212 C C . PRO B 1 117 ? -4.176 -36.25 -1.934 1 96.25 117 PRO B C 1
ATOM 2214 O O . PRO B 1 117 ? -5.273 -36.5 -1.428 1 96.25 117 PRO B O 1
ATOM 2217 N N . ALA B 1 118 ? -3.084 -36.281 -1.274 1 95.31 118 ALA B N 1
ATOM 2218 C CA . ALA B 1 118 ? -3.031 -36.812 0.09 1 95.31 118 ALA B CA 1
ATOM 2219 C C . ALA B 1 118 ? -3.838 -35.938 1.042 1 95.31 118 ALA B C 1
ATOM 2221 O O . ALA B 1 118 ? -4.203 -36.375 2.139 1 95.31 118 ALA B O 1
ATOM 2222 N N . LEU B 1 119 ? -4.172 -34.688 0.652 1 96.06 119 LEU B N 1
ATOM 2223 C CA . LEU B 1 119 ? -4.922 -33.781 1.507 1 96.06 119 LEU B CA 1
ATOM 2224 C C . LEU B 1 119 ? -6.406 -34.125 1.505 1 96.06 119 LEU B C 1
ATOM 2226 O O . LEU B 1 119 ? -7.16 -33.656 2.357 1 96.06 119 LEU B O 1
ATOM 2230 N N . GLY B 1 120 ? -6.84 -34.875 0.567 1 95.44 120 GLY B N 1
ATOM 2231 C CA . GLY B 1 120 ? -8.203 -35.406 0.546 1 95.44 120 GLY B CA 1
ATOM 2232 C C . GLY B 1 120 ? -9.211 -34.406 -0.007 1 95.44 120 GLY B C 1
ATOM 2233 O O . GLY B 1 120 ? -10.414 -34.594 0.135 1 95.44 120 GLY B O 1
ATOM 2234 N N . ARG B 1 121 ? -8.781 -33.344 -0.548 1 95.88 121 ARG B N 1
ATOM 2235 C CA . ARG B 1 121 ? -9.656 -32.344 -1.158 1 95.88 121 ARG B CA 1
ATOM 2236 C C . ARG B 1 121 ? -9.75 -32.531 -2.666 1 95.88 121 ARG B C 1
ATOM 2238 O O . ARG B 1 121 ? -8.812 -33.031 -3.289 1 95.88 121 ARG B O 1
ATOM 2245 N N . ALA B 1 122 ? -10.859 -32.156 -3.174 1 95.81 122 ALA B N 1
ATOM 2246 C CA . ALA B 1 122 ? -11.039 -32.219 -4.621 1 95.81 122 ALA B CA 1
ATOM 2247 C C . ALA B 1 122 ? -10.211 -31.172 -5.336 1 95.81 122 ALA B C 1
ATOM 2249 O O . ALA B 1 122 ? -9.984 -30.078 -4.793 1 95.81 122 ALA B O 1
ATOM 2250 N N . PRO B 1 123 ? -9.719 -31.516 -6.535 1 96.56 123 PRO B N 1
ATOM 2251 C CA . PRO B 1 123 ? -9.062 -30.469 -7.309 1 96.56 123 PRO B CA 1
ATOM 2252 C C . PRO B 1 123 ? -10.016 -29.344 -7.695 1 96.56 123 PRO B C 1
ATOM 2254 O O . PRO B 1 123 ? -11.234 -29.516 -7.664 1 96.56 123 PRO B O 1
ATOM 2257 N N . LEU B 1 124 ? -9.477 -28.203 -8.07 1 96.38 124 LEU B N 1
ATOM 2258 C CA . LEU B 1 124 ? -10.273 -27.031 -8.406 1 96.38 124 LEU B CA 1
ATOM 2259 C C . LEU B 1 124 ? -10.508 -26.953 -9.914 1 96.38 124 LEU B C 1
ATOM 2261 O O . LEU B 1 124 ? -11.492 -26.359 -10.359 1 96.38 124 LEU B O 1
ATOM 2265 N N . TRP B 1 125 ? -9.617 -27.5 -10.82 1 95.12 125 TRP B N 1
ATOM 2266 C CA . TRP B 1 125 ? -9.617 -27.281 -12.266 1 95.12 125 TRP B CA 1
ATOM 2267 C C . TRP B 1 125 ? -10.953 -27.672 -12.875 1 95.12 125 TRP B C 1
ATOM 2269 O O . TRP B 1 125 ? -11.352 -27.141 -13.922 1 95.12 125 TRP B O 1
ATOM 2279 N N . PRO B 1 126 ? -11.727 -28.594 -12.289 1 94.56 126 PRO B N 1
ATOM 2280 C CA . PRO B 1 126 ? -13.039 -28.844 -12.883 1 94.56 126 PRO B CA 1
ATOM 2281 C C . PRO B 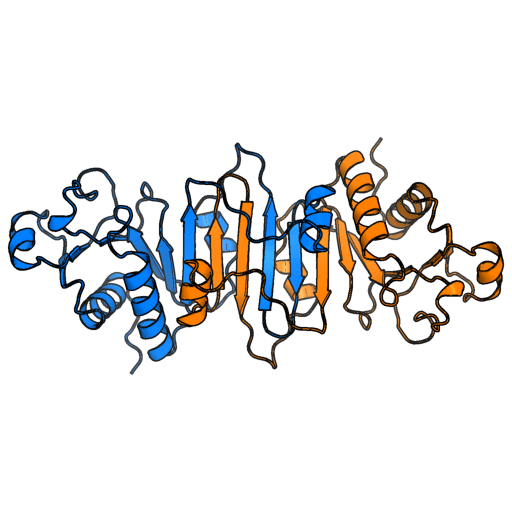1 126 ? -14.039 -27.734 -12.602 1 94.56 126 PRO B C 1
ATOM 2283 O O . PRO B 1 126 ? -15.055 -27.609 -13.289 1 94.56 126 PRO B O 1
ATOM 2286 N N . GLU B 1 127 ? -13.766 -26.906 -11.648 1 94.81 127 GLU B N 1
ATOM 2287 C CA . GLU B 1 127 ? -14.758 -25.953 -11.148 1 94.81 127 GLU B CA 1
ATOM 2288 C C . GLU B 1 127 ? -14.406 -24.531 -11.57 1 94.81 127 GLU B C 1
ATOM 2290 O O . GLU B 1 127 ? -15.258 -23.641 -11.531 1 94.81 127 GLU B O 1
ATOM 2295 N N . ILE B 1 128 ? -13.227 -24.359 -11.844 1 94.31 128 ILE B N 1
ATOM 2296 C CA . ILE B 1 128 ? -12.836 -23 -12.156 1 94.31 128 ILE B CA 1
ATOM 2297 C C . ILE B 1 128 ? -12.148 -22.953 -13.523 1 94.31 128 ILE B C 1
ATOM 2299 O O . ILE B 1 128 ? -11.656 -23.984 -14 1 94.31 128 ILE B O 1
ATOM 2303 N N . GLY B 1 129 ? -12.172 -21.75 -14.156 1 92.69 129 GLY B N 1
ATOM 2304 C CA . GLY B 1 129 ? -11.516 -21.547 -15.438 1 92.69 129 GLY B CA 1
ATOM 2305 C C . GLY B 1 129 ? -10.07 -21.109 -15.305 1 92.69 129 GLY B C 1
ATOM 2306 O O . GLY B 1 129 ? -9.625 -20.734 -14.219 1 92.69 129 GLY B O 1
ATOM 2307 N N . GLY B 1 130 ? -9.25 -21.281 -16.375 1 94.75 130 GLY B N 1
ATOM 2308 C CA . GLY B 1 130 ? -7.941 -20.672 -16.484 1 94.75 130 GLY B CA 1
ATOM 2309 C C . GLY B 1 130 ? -6.812 -21.562 -16.016 1 94.75 130 GLY B C 1
ATOM 2310 O O . GLY B 1 130 ? -5.637 -21.219 -16.172 1 94.75 130 GLY B O 1
ATOM 2311 N N . VAL B 1 131 ? -7.168 -22.75 -15.469 1 96.62 131 VAL B N 1
ATOM 2312 C CA . VAL B 1 131 ? -6.105 -23.641 -14.992 1 96.62 131 VAL B CA 1
ATOM 2313 C C . VAL B 1 131 ? -5.398 -24.281 -16.188 1 96.62 131 VAL B C 1
ATOM 2315 O O . VAL B 1 131 ? -6.023 -24.984 -16.984 1 96.62 131 VAL B O 1
ATOM 2318 N N . VAL B 1 132 ? -4.137 -24.062 -16.266 1 96.75 132 VAL B N 1
ATOM 2319 C CA . VAL B 1 132 ? -3.398 -24.516 -17.438 1 96.75 132 VAL B CA 1
ATOM 2320 C C . VAL B 1 132 ? -2.395 -25.594 -17.031 1 96.75 132 VAL B C 1
ATOM 2322 O O . VAL B 1 132 ? -1.844 -26.281 -17.891 1 96.75 132 VAL B O 1
ATOM 2325 N N . ALA B 1 133 ? -2.137 -25.734 -15.758 1 98.25 133 ALA B N 1
ATOM 2326 C CA . ALA B 1 133 ? -1.219 -26.734 -15.234 1 98.25 133 ALA B CA 1
ATOM 2327 C C . ALA B 1 133 ? -1.565 -27.109 -13.797 1 98.25 133 ALA B C 1
ATOM 2329 O O . ALA B 1 133 ? -2.223 -26.328 -13.094 1 98.25 133 ALA B O 1
ATOM 2330 N N . VAL B 1 134 ? -1.169 -28.297 -13.414 1 98.38 134 VAL B N 1
ATOM 2331 C CA . VAL B 1 134 ? -1.267 -28.734 -12.023 1 98.38 134 VAL B CA 1
ATOM 2332 C C . VAL B 1 134 ? 0.122 -29.078 -11.492 1 98.38 134 VAL B C 1
ATOM 2334 O O . VAL B 1 134 ? 0.876 -29.812 -12.133 1 98.38 134 VAL B O 1
ATOM 2337 N N . ALA B 1 135 ? 0.525 -28.438 -10.445 1 98.75 135 ALA B N 1
ATOM 2338 C CA . ALA B 1 135 ? 1.712 -28.797 -9.68 1 98.75 135 ALA B CA 1
ATOM 2339 C C . ALA B 1 135 ? 1.348 -29.719 -8.516 1 98.75 135 ALA B C 1
ATOM 2341 O O . ALA B 1 135 ? 0.543 -29.359 -7.656 1 98.75 135 ALA B O 1
ATOM 2342 N N . THR B 1 136 ? 1.961 -30.891 -8.453 1 98.56 136 THR B N 1
ATOM 2343 C CA . THR B 1 136 ? 1.515 -31.922 -7.527 1 98.56 136 THR B CA 1
ATOM 2344 C C . THR B 1 136 ? 2.699 -32.75 -7.02 1 98.56 136 THR B C 1
ATOM 2346 O O . THR B 1 136 ? 3.779 -32.719 -7.613 1 98.56 136 THR B O 1
ATOM 2349 N N . ASP B 1 137 ? 2.488 -33.406 -5.875 1 98.06 137 ASP B N 1
ATOM 2350 C CA . ASP B 1 137 ? 3.5 -34.312 -5.375 1 98.06 137 ASP B CA 1
ATOM 2351 C C . ASP B 1 137 ? 3.217 -35.75 -5.84 1 98.06 137 ASP B C 1
ATOM 2353 O O . ASP B 1 137 ? 3.893 -36.688 -5.414 1 98.06 137 ASP B O 1
ATOM 2357 N N . ALA B 1 138 ? 2.254 -35.969 -6.723 1 97.25 138 ALA B N 1
ATOM 2358 C CA . ALA B 1 138 ? 1.91 -37.25 -7.305 1 97.25 138 ALA B CA 1
ATOM 2359 C C . ALA B 1 138 ? 1.744 -37.156 -8.82 1 97.25 138 ALA B C 1
ATOM 2361 O O . ALA B 1 138 ? 0.7 -37.5 -9.359 1 97.25 138 ALA B O 1
ATOM 2362 N N . PRO B 1 139 ? 2.787 -36.75 -9.492 1 96.19 139 PRO B N 1
ATOM 2363 C CA . PRO B 1 139 ? 2.639 -36.469 -10.914 1 96.19 139 PRO B CA 1
ATOM 2364 C C . PRO B 1 139 ? 2.213 -37.656 -11.742 1 96.19 139 PRO B C 1
ATOM 2366 O O . PRO B 1 139 ? 1.427 -37.531 -12.68 1 96.19 139 PRO B O 1
ATOM 2369 N N . ILE B 1 140 ? 2.68 -38.812 -11.445 1 94.94 140 ILE B N 1
ATOM 2370 C CA . ILE B 1 140 ? 2.361 -40.031 -12.203 1 94.94 140 ILE B CA 1
ATOM 2371 C C . ILE B 1 140 ? 0.864 -40.312 -12.117 1 94.94 140 ILE B C 1
ATOM 2373 O O . ILE B 1 140 ? 0.218 -40.594 -13.125 1 94.94 140 ILE B O 1
ATOM 2377 N N . GLN B 1 141 ? 0.37 -40.188 -10.914 1 93.31 141 GLN B N 1
ATOM 2378 C CA . GLN B 1 141 ? -1.05 -40.438 -10.68 1 93.31 141 GLN B CA 1
ATOM 2379 C C . GLN B 1 141 ? -1.912 -39.438 -11.438 1 93.31 141 GLN B C 1
ATOM 2381 O O . GLN B 1 141 ? -2.936 -39.812 -12.023 1 93.31 141 GLN B O 1
ATOM 2386 N N . LEU B 1 142 ? -1.526 -38.188 -11.5 1 94.25 142 LEU B N 1
ATOM 2387 C CA . LEU B 1 142 ? -2.377 -37.125 -12.023 1 94.25 142 LEU B CA 1
ATOM 2388 C C . LEU B 1 142 ? -2.295 -37.062 -13.539 1 94.25 142 LEU B C 1
ATOM 2390 O O . LEU B 1 142 ? -3.148 -36.469 -14.188 1 94.25 142 LEU B O 1
ATOM 2394 N N . GLU B 1 143 ? -1.314 -37.656 -14.164 1 92.25 143 GLU B N 1
ATOM 2395 C CA . GLU B 1 143 ? -1.131 -37.625 -15.609 1 92.25 143 GLU B CA 1
ATOM 2396 C C . GLU B 1 143 ? -2.373 -38.156 -16.328 1 92.25 143 GLU B C 1
ATOM 2398 O O . GLU B 1 143 ? -2.711 -37.656 -17.422 1 92.25 143 GLU B O 1
ATOM 2403 N N . THR B 1 144 ? -3.045 -39.031 -15.672 1 91.19 144 THR B N 1
ATOM 2404 C CA . THR B 1 144 ? -4.191 -39.656 -16.328 1 91.19 144 THR B CA 1
ATOM 2405 C C . THR B 1 144 ? -5.496 -39.031 -15.836 1 91.19 144 THR B C 1
ATOM 2407 O O . THR B 1 144 ? -6.566 -39.312 -16.375 1 91.19 144 THR B O 1
ATOM 2410 N N . GLU B 1 145 ? -5.414 -38.219 -14.852 1 91.44 145 GLU B N 1
ATOM 2411 C CA . GLU B 1 145 ? -6.625 -37.719 -14.211 1 91.44 145 GLU B CA 1
ATOM 2412 C C . GLU B 1 145 ? -6.957 -36.312 -14.672 1 91.44 145 GLU B C 1
ATOM 2414 O O . GLU B 1 145 ? -8.109 -35.906 -14.617 1 91.44 145 GLU B O 1
ATOM 2419 N N . VAL B 1 146 ? -5.945 -35.594 -15.148 1 93.81 146 VAL B N 1
ATOM 2420 C CA . VAL B 1 146 ? -6.172 -34.219 -15.547 1 93.81 146 VAL B CA 1
ATOM 2421 C C . VAL B 1 146 ? -6.605 -34.156 -17.016 1 93.81 146 VAL B C 1
ATOM 2423 O O . VAL B 1 146 ? -6.355 -35.094 -17.781 1 93.81 146 VAL B O 1
ATOM 2426 N N . PRO B 1 147 ? -7.371 -33.094 -17.391 1 93.25 147 PRO B N 1
ATOM 2427 C CA . PRO B 1 147 ? -7.773 -32.938 -18.781 1 93.25 147 PRO B CA 1
ATOM 2428 C C . PRO B 1 147 ? -6.582 -32.906 -19.75 1 93.25 147 PRO B C 1
ATOM 2430 O O . PRO B 1 147 ? -5.488 -32.5 -19.359 1 93.25 147 PRO B O 1
ATOM 2433 N N . ARG B 1 148 ? -6.898 -33.406 -20.984 1 90.75 148 ARG B N 1
ATOM 2434 C CA . ARG B 1 148 ? -5.875 -33.312 -22.031 1 90.75 148 ARG B CA 1
ATOM 2435 C C . ARG B 1 148 ? -5.426 -31.891 -22.25 1 90.75 148 ARG B C 1
ATOM 2437 O O . ARG B 1 148 ? -6.25 -30.969 -22.297 1 90.75 148 ARG B O 1
ATOM 2444 N N . GLY B 1 149 ? -4.137 -31.656 -22.344 1 90.75 149 GLY B N 1
ATOM 2445 C CA . GLY B 1 149 ? -3.615 -30.312 -22.609 1 90.75 149 GLY B CA 1
ATOM 2446 C C . GLY B 1 149 ? -3.141 -29.609 -21.359 1 90.75 149 GLY B C 1
ATOM 2447 O O . GLY B 1 149 ? -2.396 -28.625 -21.438 1 90.75 149 GLY B O 1
ATOM 2448 N N . MET B 1 150 ? -3.648 -30.062 -20.266 1 95.25 150 MET B N 1
ATOM 2449 C CA . MET B 1 150 ? -3.176 -29.484 -19.016 1 95.25 150 MET B CA 1
ATOM 2450 C C . MET B 1 150 ? -1.854 -30.109 -18.578 1 95.25 150 MET B C 1
ATOM 2452 O O . MET B 1 150 ? -1.741 -31.344 -18.516 1 95.25 150 MET B O 1
ATOM 2456 N N . ALA B 1 151 ? -0.917 -29.266 -18.312 1 97.38 151 ALA B N 1
ATOM 2457 C CA . ALA B 1 151 ? 0.397 -29.766 -17.906 1 97.38 151 ALA B CA 1
ATOM 2458 C C . ALA B 1 151 ? 0.374 -30.312 -16.484 1 97.38 151 ALA B C 1
ATOM 2460 O O . ALA B 1 151 ? -0.312 -29.766 -15.617 1 97.38 151 ALA B O 1
ATOM 2461 N N . VAL B 1 152 ? 1.093 -31.406 -16.25 1 98.31 152 VAL B N 1
ATOM 2462 C CA . VAL B 1 152 ? 1.311 -31.938 -14.914 1 98.31 152 VAL B CA 1
ATOM 2463 C C . VAL B 1 152 ? 2.768 -31.734 -14.508 1 98.31 152 VAL B C 1
ATOM 2465 O O . VAL B 1 152 ? 3.682 -32.219 -15.188 1 98.31 152 VAL B O 1
ATOM 2468 N N . LEU B 1 153 ? 2.969 -30.984 -13.453 1 98.44 153 LEU B N 1
ATOM 2469 C CA . LEU B 1 153 ? 4.293 -30.609 -12.969 1 98.44 153 LEU B CA 1
ATOM 2470 C C . LEU B 1 153 ? 4.566 -31.203 -11.594 1 98.44 153 LEU B C 1
ATOM 2472 O O . LEU B 1 153 ? 3.648 -31.344 -10.781 1 98.44 153 LEU B O 1
ATOM 2476 N N . ASP B 1 154 ? 5.875 -31.594 -11.398 1 98.38 154 ASP B N 1
ATOM 2477 C CA . ASP B 1 154 ? 6.285 -32.031 -10.07 1 98.38 154 ASP B CA 1
ATOM 2478 C C . ASP B 1 154 ? 6.453 -30.828 -9.133 1 98.38 154 ASP B C 1
ATOM 2480 O O . ASP B 1 154 ? 7.305 -29.969 -9.367 1 98.38 154 ASP B O 1
ATOM 2484 N N . LEU B 1 155 ? 5.625 -30.828 -8.102 1 98.25 155 LEU B N 1
ATOM 2485 C CA . LEU B 1 155 ? 5.633 -29.734 -7.137 1 98.25 155 LEU B CA 1
ATOM 2486 C C . LEU B 1 155 ? 7.004 -29.594 -6.488 1 98.25 155 LEU B C 1
ATOM 2488 O O . LEU B 1 155 ? 7.371 -28.5 -6.043 1 98.25 155 LEU B O 1
ATOM 2492 N N . ASN B 1 156 ? 7.832 -30.609 -6.488 1 97.31 156 ASN B N 1
ATOM 2493 C CA . ASN B 1 156 ? 9.141 -30.609 -5.852 1 97.31 156 ASN B CA 1
ATOM 2494 C C . ASN B 1 156 ? 10.242 -30.188 -6.832 1 97.31 156 ASN B C 1
ATOM 2496 O O . ASN B 1 156 ? 11.414 -30.109 -6.457 1 97.31 156 ASN B O 1
ATOM 2500 N N . ASP B 1 157 ? 9.938 -29.938 -7.992 1 98.25 157 ASP B N 1
ATOM 2501 C CA . ASP B 1 157 ? 10.852 -29.438 -9.016 1 98.25 157 ASP B CA 1
ATOM 2502 C C . ASP B 1 157 ? 10.492 -28.016 -9.43 1 98.25 157 ASP B C 1
ATOM 2504 O O . ASP B 1 157 ? 9.984 -27.797 -10.531 1 98.25 157 ASP B O 1
ATOM 2508 N N . VAL B 1 158 ? 10.859 -27.078 -8.633 1 98.25 158 VAL B N 1
ATOM 2509 C CA . VAL B 1 158 ? 10.469 -25.688 -8.82 1 98.25 158 VAL B CA 1
ATOM 2510 C C . VAL B 1 158 ? 11.039 -25.172 -10.141 1 98.25 158 VAL B C 1
ATOM 2512 O O . VAL B 1 158 ? 10.422 -24.328 -10.805 1 98.25 158 VAL B O 1
ATOM 2515 N N . GLU B 1 159 ? 12.195 -25.656 -10.539 1 97.88 159 GLU B N 1
ATOM 2516 C CA . GLU B 1 159 ? 12.789 -25.234 -11.805 1 97.88 159 GLU B CA 1
ATOM 2517 C C . GLU B 1 159 ? 11.891 -25.594 -12.984 1 97.88 159 GLU B C 1
ATOM 2519 O O . GLU B 1 159 ? 11.75 -24.828 -13.93 1 97.88 159 GLU B O 1
ATOM 2524 N N . ALA B 1 160 ? 11.305 -26.75 -12.898 1 97.94 160 ALA B N 1
ATOM 2525 C CA . ALA B 1 160 ? 10.383 -27.172 -13.953 1 97.94 160 ALA B CA 1
ATOM 2526 C C . ALA B 1 160 ? 9.133 -26.281 -13.969 1 97.94 160 ALA B C 1
ATOM 2528 O O . ALA B 1 160 ? 8.641 -25.906 -15.031 1 97.94 160 ALA B O 1
ATOM 2529 N N . VAL B 1 161 ? 8.594 -26 -12.805 1 98.25 161 VAL B N 1
ATOM 2530 C CA . VAL B 1 161 ? 7.441 -25.109 -12.719 1 98.25 161 VAL B CA 1
ATOM 2531 C C . VAL B 1 161 ? 7.805 -23.734 -13.266 1 98.25 161 VAL B C 1
ATOM 2533 O O . VAL B 1 161 ? 7.031 -23.141 -14.023 1 98.25 161 VAL B O 1
ATOM 2536 N N . TYR B 1 162 ? 8.977 -23.281 -12.922 1 97.88 162 TYR B N 1
ATOM 2537 C CA . TYR B 1 162 ? 9.484 -22 -13.391 1 97.88 162 TYR B CA 1
ATOM 2538 C C . TYR B 1 162 ? 9.586 -21.969 -14.914 1 97.88 162 TYR B C 1
ATOM 2540 O O . TYR B 1 162 ? 9.094 -21.047 -15.555 1 97.88 162 TYR B O 1
ATOM 2548 N N . ARG B 1 163 ? 10.195 -22.984 -15.508 1 96.69 163 ARG B N 1
ATOM 2549 C CA . ARG B 1 163 ? 10.328 -23.078 -16.953 1 96.69 163 ARG B CA 1
ATOM 2550 C C . ARG B 1 163 ? 8.969 -23.078 -17.641 1 96.69 163 ARG B C 1
ATOM 2552 O O . ARG B 1 163 ? 8.781 -22.422 -18.672 1 96.69 163 ARG B O 1
ATOM 2559 N N . PHE B 1 164 ? 8.102 -23.797 -17.078 1 97.25 164 PHE B N 1
ATOM 2560 C CA . PHE B 1 164 ? 6.746 -23.812 -17.609 1 97.25 164 PHE B CA 1
ATOM 2561 C C . PHE B 1 164 ? 6.16 -22.406 -17.641 1 97.25 164 PHE B C 1
ATOM 2563 O O . PHE B 1 164 ? 5.555 -22 -18.641 1 97.25 164 PHE B O 1
ATOM 2570 N N . THR B 1 165 ? 6.277 -21.656 -16.484 1 96.75 165 THR B N 1
ATOM 2571 C CA . THR B 1 165 ? 5.734 -20.312 -16.375 1 96.75 165 THR B CA 1
ATOM 2572 C C . THR B 1 165 ? 6.324 -19.406 -17.453 1 96.75 165 THR B C 1
ATOM 2574 O O . THR B 1 165 ? 5.605 -18.609 -18.062 1 96.75 165 THR B O 1
ATOM 2577 N N . LEU B 1 166 ? 7.633 -19.531 -17.719 1 95.19 166 LEU B N 1
ATOM 2578 C CA . LEU B 1 166 ? 8.289 -18.734 -18.766 1 95.19 166 LEU B CA 1
ATOM 2579 C C . LEU B 1 166 ? 7.688 -19.031 -20.125 1 95.19 166 LEU B C 1
ATOM 2581 O O . LEU B 1 166 ? 7.359 -18.109 -20.875 1 95.19 166 LEU B O 1
ATOM 2585 N N . GLU B 1 167 ? 7.559 -20.281 -20.391 1 93.44 167 GLU B N 1
ATOM 2586 C CA . GLU B 1 167 ? 7.039 -20.703 -21.688 1 93.44 167 GLU B CA 1
ATOM 2587 C C . GLU B 1 167 ? 5.598 -20.25 -21.875 1 93.44 167 GLU B C 1
ATOM 2589 O O . GLU B 1 167 ? 5.242 -19.734 -22.953 1 93.44 167 GLU B O 1
ATOM 2594 N N . HIS B 1 168 ? 4.859 -20.391 -20.844 1 91.75 168 HIS B N 1
ATOM 2595 C CA . HIS B 1 168 ? 3.434 -20.094 -20.938 1 91.75 168 HIS B CA 1
ATOM 2596 C C . HIS B 1 168 ? 3.189 -18.594 -21.062 1 91.75 168 HIS B C 1
ATOM 2598 O O . HIS B 1 168 ? 2.25 -18.172 -21.75 1 91.75 168 HIS B O 1
ATOM 2604 N N . THR B 1 169 ? 3.938 -17.766 -20.391 1 89.06 169 THR B N 1
ATOM 2605 C CA . THR B 1 169 ? 3.74 -16.312 -20.391 1 89.06 169 THR B CA 1
ATOM 2606 C C . THR B 1 169 ? 4.473 -15.672 -21.562 1 89.06 169 THR B C 1
ATOM 2608 O O . THR B 1 169 ? 4.234 -14.508 -21.891 1 89.06 169 THR B O 1
ATOM 2611 N N . GLY B 1 170 ? 5.316 -16.359 -22.172 1 87.12 170 GLY B N 1
ATOM 2612 C CA . GLY B 1 170 ? 6.09 -15.828 -23.281 1 87.12 170 GLY B CA 1
ATOM 2613 C C . GLY B 1 170 ? 7.27 -14.977 -22.828 1 87.12 170 GLY B C 1
ATOM 2614 O O . GLY B 1 170 ? 7.844 -14.234 -23.625 1 87.12 170 GLY B O 1
ATOM 2615 N N . LEU B 1 171 ? 7.578 -15.039 -21.594 1 83.44 171 LEU B N 1
ATOM 2616 C CA . LEU B 1 171 ? 8.75 -14.336 -21.078 1 83.44 171 LEU B CA 1
ATOM 2617 C C . LEU B 1 171 ? 10.031 -15.016 -21.547 1 83.44 171 LEU B C 1
ATOM 2619 O O . LEU B 1 171 ? 10.117 -16.25 -21.578 1 83.44 171 LEU B O 1
ATOM 2623 N N . GLN B 1 172 ? 10.797 -14.227 -22.094 1 75.88 172 GLN B N 1
ATOM 2624 C CA . GLN B 1 172 ? 12.039 -14.789 -22.625 1 75.88 172 GLN B CA 1
ATOM 2625 C C . GLN B 1 172 ? 12.977 -15.203 -21.484 1 75.88 172 GLN B C 1
ATOM 2627 O O . GLN B 1 172 ? 13.031 -14.539 -20.453 1 75.88 172 GLN B O 1
ATOM 2632 N N . VAL B 1 173 ? 13.531 -16.391 -21.641 1 70.69 173 VAL B N 1
ATOM 2633 C CA . VAL B 1 173 ? 14.57 -16.812 -20.703 1 70.69 173 VAL B CA 1
ATOM 2634 C C . VAL B 1 173 ? 15.789 -15.898 -20.828 1 70.69 173 VAL B C 1
ATOM 2636 O O . VAL B 1 173 ? 16.25 -15.641 -21.938 1 70.69 173 VAL B O 1
ATOM 2639 N N . ARG B 1 174 ? 16 -15.203 -19.797 1 66.5 174 ARG B N 1
ATOM 2640 C CA . ARG B 1 174 ? 17.188 -14.352 -19.859 1 66.5 174 ARG B CA 1
ATOM 2641 C C . ARG B 1 174 ? 18.453 -15.172 -19.656 1 66.5 174 ARG B C 1
ATOM 2643 O O . ARG B 1 174 ? 18.516 -16.047 -18.797 1 66.5 174 ARG B O 1
ATOM 2650 N N . PRO B 1 175 ? 19.422 -14.992 -20.828 1 55.06 175 PRO B N 1
ATOM 2651 C CA . PRO B 1 175 ? 20.672 -15.742 -20.859 1 55.06 175 PRO B CA 1
ATOM 2652 C C . PRO B 1 175 ? 21.5 -15.578 -19.594 1 55.06 175 PRO B C 1
ATOM 2654 O O . PRO B 1 175 ? 21.391 -14.555 -18.906 1 55.06 175 PRO B O 1
#

Radius of gyration: 24.33 Å; Cα contacts (8 Å, |Δi|>4): 667; chains: 2; bounding box: 43×79×49 Å

Sequence (350 aa):
MTAVVGVTGTSGSGKTTLIEQLIACFVRDGRRVAAVKHAHHGFDLDTPGKDSYRMRAAGGAEVVLVGDRRLVLMREYAPAHEPELADVLALLSPGIDVVIVEGYKRSDFPKIEVFRPALGRAPLWPEIGGVVAVATDAPIQLETEVPRGMAVLDLNDVEAVYRFTLEHTGLQVRPMTAVVGVTGTSGSGKTTLIEQLIACFVRDGRRVAAVKHAHHGFDLDTPGKDSYRMRAAGGAEVVLVGDRRLVLMREYAPAHEPELADVLALLSPGIDVVIVEGYKRSDFPKIEVFRPALGRAPLWPEIGGVVAVATDAPIQLETEVPRGMAVLDLNDVEAVYRFTLEHTGLQVRP

Organism: Ralstonia solanacearum (NCBI:txid305)